Protein AF-A0A7S3K563-F1 (afdb_monomer_lite)

Radius of gyration: 22.26 Å; chains: 1; bounding box: 69×67×54 Å

Structure (mmCIF, N/CA/C/O backbone):
data_AF-A0A7S3K563-F1
#
_entry.id   AF-A0A7S3K563-F1
#
loop_
_atom_site.group_PDB
_atom_site.id
_atom_site.type_symbol
_atom_site.label_atom_id
_atom_site.label_alt_id
_atom_site.label_comp_id
_atom_site.label_asym_id
_atom_site.label_entity_id
_atom_site.label_seq_id
_atom_site.pdbx_PDB_ins_code
_atom_site.Cartn_x
_atom_site.Cartn_y
_atom_site.Cartn_z
_atom_site.occupancy
_atom_site.B_iso_or_equiv
_atom_site.auth_seq_id
_atom_site.auth_comp_id
_atom_site.auth_asym_id
_atom_site.auth_atom_id
_atom_site.pdbx_PDB_model_num
ATOM 1 N N . MET A 1 1 ? -1.915 13.097 19.029 1.00 35.97 1 MET A N 1
ATOM 2 C CA . MET A 1 1 ? -2.216 13.182 17.587 1.00 35.97 1 MET A CA 1
ATOM 3 C C . MET A 1 1 ? -1.363 14.299 17.031 1.00 35.97 1 MET A C 1
ATOM 5 O O . MET A 1 1 ? -1.604 15.445 17.374 1.00 35.97 1 MET A O 1
ATOM 9 N N . ALA A 1 2 ? -0.273 13.969 16.339 1.00 34.94 2 ALA A N 1
ATOM 10 C CA . ALA A 1 2 ? 0.575 14.999 15.756 1.00 34.94 2 ALA A CA 1
ATOM 11 C C . ALA A 1 2 ? -0.183 15.614 14.579 1.00 34.94 2 ALA A C 1
ATOM 13 O O . ALA A 1 2 ? -0.495 14.899 13.631 1.00 34.94 2 ALA A O 1
ATOM 14 N N . GLU A 1 3 ? -0.483 16.910 14.648 1.00 42.31 3 GLU A N 1
ATOM 15 C CA . GLU A 1 3 ? -0.912 17.676 13.482 1.00 42.31 3 GLU A CA 1
ATOM 16 C C . GLU A 1 3 ? 0.198 17.585 12.425 1.00 42.31 3 GLU A C 1
ATOM 18 O O . GLU A 1 3 ? 1.252 18.231 12.495 1.00 42.31 3 GLU A O 1
ATOM 23 N N . LEU A 1 4 ? -0.016 16.717 11.442 1.00 52.03 4 LEU A N 1
ATOM 24 C CA . LEU A 1 4 ? 0.644 16.794 10.152 1.00 52.03 4 LEU A CA 1
ATOM 25 C C . LEU A 1 4 ? 0.033 18.002 9.428 1.00 52.03 4 LEU A C 1
ATOM 27 O O . LEU A 1 4 ? -0.899 17.861 8.659 1.00 52.03 4 LEU A O 1
ATOM 31 N N . GLY A 1 5 ? 0.484 19.210 9.785 1.00 52.06 5 GLY A N 1
ATOM 32 C CA . GLY A 1 5 ? 0.003 20.476 9.212 1.00 52.06 5 GLY A CA 1
ATOM 33 C C . GLY A 1 5 ? 0.442 20.693 7.754 1.00 52.06 5 GLY A C 1
ATOM 34 O O . GLY A 1 5 ? 0.508 19.764 6.964 1.00 52.06 5 GLY A O 1
ATOM 35 N N . SER A 1 6 ? 0.842 21.916 7.386 1.00 43.22 6 SER A N 1
ATOM 36 C CA . SER A 1 6 ? 1.243 22.310 6.011 1.00 43.22 6 SER A CA 1
ATOM 37 C C . SER A 1 6 ? 2.347 21.469 5.337 1.00 43.22 6 SER A C 1
ATOM 39 O O . SER A 1 6 ? 2.542 21.574 4.127 1.00 43.22 6 SER A O 1
ATOM 41 N N . ALA A 1 7 ? 3.061 20.630 6.093 1.00 50.84 7 ALA A N 1
ATOM 42 C CA . ALA A 1 7 ? 4.000 19.635 5.572 1.00 50.84 7 ALA A CA 1
ATOM 43 C C . ALA A 1 7 ? 3.315 18.443 4.865 1.00 50.84 7 ALA A C 1
ATOM 45 O O . ALA A 1 7 ? 3.988 17.715 4.142 1.00 50.84 7 ALA A O 1
ATOM 46 N N . ASP A 1 8 ? 2.009 18.249 5.065 1.00 62.75 8 ASP A N 1
ATOM 47 C CA . ASP A 1 8 ? 1.212 17.177 4.459 1.00 62.75 8 ASP A CA 1
ATOM 48 C C . ASP A 1 8 ? 0.921 17.446 2.969 1.00 62.75 8 ASP A C 1
ATOM 50 O O . ASP A 1 8 ? 1.103 16.578 2.117 1.00 62.75 8 ASP A O 1
ATOM 54 N N . LEU A 1 9 ? 0.605 18.702 2.615 1.00 62.22 9 LEU A N 1
ATOM 55 C CA . LEU A 1 9 ? 0.329 19.104 1.226 1.00 62.22 9 LEU A CA 1
ATOM 56 C C . LEU A 1 9 ? 1.548 18.947 0.306 1.00 62.22 9 LEU A C 1
ATOM 58 O O . LEU A 1 9 ? 1.408 18.524 -0.841 1.00 62.22 9 LEU A O 1
ATOM 62 N N . SER A 1 10 ? 2.749 19.273 0.796 1.00 77.12 10 SER A N 1
ATOM 63 C CA . SER A 1 10 ? 3.974 19.121 0.004 1.00 77.12 10 SER A CA 1
ATOM 64 C C . SER A 1 10 ? 4.409 17.661 -0.118 1.00 77.12 10 SER A C 1
ATOM 66 O O . SER A 1 10 ? 4.868 17.260 -1.186 1.00 77.12 10 SER A O 1
ATOM 68 N N . LEU A 1 11 ? 4.229 16.859 0.938 1.00 87.56 11 LEU A N 1
ATOM 69 C CA . LEU A 1 11 ? 4.513 15.425 0.914 1.00 87.56 11 LEU A CA 1
ATOM 70 C C . LEU A 1 11 ? 3.626 14.709 -0.105 1.00 87.56 11 LEU A C 1
ATOM 72 O O . LEU A 1 11 ? 4.139 14.009 -0.975 1.00 87.56 11 LEU A O 1
ATOM 76 N N . LEU A 1 12 ? 2.311 14.917 -0.026 1.00 90.44 12 LEU A N 1
ATOM 77 C CA . LEU A 1 12 ? 1.368 14.247 -0.911 1.00 90.44 12 LEU A CA 1
ATOM 78 C C . LEU A 1 12 ? 1.563 14.651 -2.379 1.00 90.44 12 LEU A C 1
ATOM 80 O O . LEU A 1 12 ? 1.500 13.793 -3.254 1.00 90.44 12 LEU A O 1
ATOM 84 N N . SER A 1 13 ? 1.859 15.925 -2.665 1.00 91.56 13 SER A N 1
ATOM 85 C CA . SER A 1 13 ? 2.170 16.371 -4.034 1.00 91.56 13 SER A CA 1
ATOM 86 C C . SER A 1 13 ? 3.386 15.642 -4.608 1.00 91.56 13 SER A C 1
ATOM 88 O O . SER A 1 13 ? 3.312 15.096 -5.705 1.00 91.56 13 SER A O 1
ATOM 90 N N . LEU A 1 14 ? 4.488 15.571 -3.853 1.00 93.38 14 LEU A N 1
ATOM 91 C CA . LEU A 1 14 ? 5.709 14.887 -4.293 1.00 93.38 14 LEU A CA 1
ATOM 92 C C . LEU A 1 14 ? 5.488 13.386 -4.497 1.00 93.38 14 LEU A C 1
ATOM 94 O O . LEU A 1 14 ? 6.004 12.810 -5.452 1.00 93.38 14 LEU A O 1
ATOM 98 N N . LEU A 1 15 ? 4.723 12.751 -3.608 1.00 94.75 15 LEU A N 1
ATOM 99 C CA . LEU A 1 15 ? 4.387 11.334 -3.714 1.00 94.75 15 LEU A CA 1
ATOM 100 C C . LEU A 1 15 ? 3.488 11.045 -4.923 1.00 94.75 15 LEU A C 1
ATOM 102 O O . LEU A 1 15 ? 3.722 10.061 -5.621 1.00 94.75 15 LEU A O 1
ATOM 106 N N . ASN A 1 16 ? 2.529 11.924 -5.222 1.00 94.56 16 ASN A N 1
ATOM 107 C CA . ASN A 1 16 ? 1.707 11.834 -6.430 1.00 94.56 16 ASN A CA 1
ATOM 108 C C . ASN A 1 16 ? 2.539 11.989 -7.706 1.00 94.56 16 ASN A C 1
ATOM 110 O O . ASN A 1 16 ? 2.383 11.208 -8.644 1.00 94.56 16 ASN A O 1
ATOM 114 N N . GLU A 1 17 ? 3.461 12.954 -7.733 1.00 94.38 17 GLU A N 1
ATOM 115 C CA . GLU A 1 17 ? 4.388 13.120 -8.855 1.00 94.38 17 GLU A CA 1
ATOM 116 C C . GLU A 1 17 ? 5.298 11.904 -9.032 1.00 94.38 17 GLU A C 1
ATOM 118 O O . GLU A 1 17 ? 5.539 11.489 -10.164 1.00 94.38 17 GLU A O 1
ATOM 123 N N . ALA A 1 18 ? 5.776 11.311 -7.933 1.00 94.00 18 ALA A N 1
ATOM 124 C CA . ALA A 1 18 ? 6.581 10.097 -7.980 1.00 94.00 18 ALA A CA 1
ATOM 125 C C . ALA A 1 18 ? 5.761 8.922 -8.525 1.00 94.00 18 ALA A C 1
ATOM 127 O O . ALA A 1 18 ? 6.201 8.271 -9.468 1.00 94.00 18 ALA A O 1
ATOM 128 N N . ARG A 1 19 ? 4.546 8.696 -8.002 1.00 93.75 19 ARG A N 1
ATOM 129 C CA . ARG A 1 19 ? 3.640 7.615 -8.430 1.00 93.75 19 ARG A CA 1
ATOM 130 C C . ARG A 1 19 ? 3.266 7.691 -9.912 1.00 93.75 19 ARG A C 1
ATOM 132 O O . ARG A 1 19 ? 2.930 6.663 -10.480 1.00 93.75 19 ARG A O 1
ATOM 139 N N . ALA A 1 20 ? 3.339 8.865 -10.536 1.00 92.12 20 ALA A N 1
ATOM 140 C CA . ALA A 1 20 ? 3.076 9.037 -11.964 1.00 92.12 20 ALA A CA 1
ATOM 141 C C . ALA A 1 20 ? 4.253 8.634 -12.876 1.00 92.12 20 ALA A C 1
ATOM 143 O O . ALA A 1 20 ? 4.104 8.634 -14.096 1.00 92.12 20 ALA A O 1
ATOM 144 N N . LEU A 1 21 ? 5.436 8.337 -12.325 1.00 92.88 21 LEU A N 1
ATOM 145 C CA . LEU A 1 21 ? 6.601 7.946 -13.121 1.00 92.88 21 LEU A CA 1
ATOM 146 C C . LEU A 1 21 ? 6.696 6.423 -13.269 1.00 92.88 21 LEU A C 1
ATOM 148 O O . LEU A 1 21 ? 6.511 5.720 -12.273 1.00 92.88 21 LEU A O 1
ATOM 152 N N . PRO A 1 22 ? 7.145 5.904 -14.432 1.00 91.62 22 PRO A N 1
ATOM 153 C CA . PRO A 1 22 ? 7.234 4.461 -14.679 1.00 91.62 22 PRO A CA 1
ATOM 154 C C . PRO A 1 22 ? 8.071 3.685 -13.652 1.00 91.62 22 PRO A C 1
ATOM 156 O O . PRO A 1 22 ? 7.807 2.517 -13.375 1.00 91.62 22 PRO A O 1
ATOM 159 N N . PHE A 1 23 ? 9.068 4.335 -13.037 1.00 93.62 23 PHE A N 1
ATOM 160 C CA . PHE A 1 23 ? 9.870 3.727 -11.972 1.00 93.62 23 PHE A CA 1
ATOM 161 C C . PHE A 1 23 ? 9.029 3.336 -10.752 1.00 93.62 23 PHE A C 1
ATOM 163 O O . PHE A 1 23 ? 9.333 2.331 -10.111 1.00 93.62 23 PHE A O 1
ATOM 170 N N . PHE A 1 24 ? 7.993 4.112 -10.429 1.00 95.62 24 PHE A N 1
ATOM 171 C CA . PHE A 1 24 ? 7.133 3.894 -9.267 1.00 95.62 24 PHE A CA 1
ATOM 172 C C . PHE A 1 24 ? 5.750 3.345 -9.642 1.00 95.62 24 PHE A C 1
ATOM 174 O O . PHE A 1 24 ? 5.107 2.762 -8.776 1.00 95.62 24 PHE A O 1
ATOM 181 N N . SER A 1 25 ? 5.291 3.520 -10.887 1.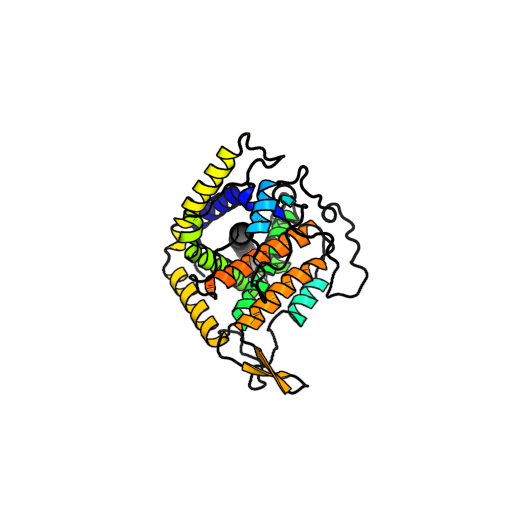00 94.69 25 SER A N 1
ATOM 182 C CA . SER A 1 25 ? 3.945 3.131 -11.328 1.00 94.69 25 SER A CA 1
ATOM 183 C C . SER A 1 25 ? 3.853 1.711 -11.887 1.00 94.69 25 SER A C 1
ATOM 185 O O . SER A 1 25 ? 2.794 1.099 -11.787 1.00 94.69 25 SER A O 1
ATOM 187 N N . LEU A 1 26 ? 4.940 1.176 -12.456 1.00 93.94 26 LEU A N 1
ATOM 188 C CA . LEU A 1 26 ? 4.927 -0.124 -13.127 1.00 93.94 26 LEU A CA 1
ATOM 189 C C . LEU A 1 26 ? 5.235 -1.267 -12.158 1.00 93.94 26 LEU A C 1
ATOM 191 O O . LEU A 1 26 ? 6.280 -1.265 -11.495 1.00 93.94 26 LEU A O 1
ATOM 195 N N . PHE A 1 27 ? 4.373 -2.284 -12.134 1.00 94.12 27 PHE A N 1
ATOM 196 C CA . PHE A 1 27 ? 4.551 -3.499 -11.335 1.00 94.12 27 PHE A CA 1
ATOM 197 C C . PHE A 1 27 ? 4.274 -4.757 -12.156 1.00 94.12 27 PHE A C 1
ATOM 199 O O . PHE A 1 27 ? 3.252 -4.850 -12.829 1.00 94.12 27 PHE A O 1
ATOM 206 N N . SER A 1 28 ? 5.165 -5.743 -12.047 1.00 92.31 28 SER A N 1
ATOM 207 C CA . SER A 1 28 ? 4.919 -7.103 -12.526 1.00 92.31 28 SER A CA 1
ATOM 208 C C . SER A 1 28 ? 4.154 -7.868 -11.449 1.00 92.31 28 SER A C 1
ATOM 210 O O . SER A 1 28 ? 4.719 -8.143 -10.389 1.00 92.31 28 SER A O 1
ATOM 212 N N . ILE A 1 29 ? 2.900 -8.230 -11.714 1.00 89.31 29 ILE A N 1
ATOM 213 C CA . ILE A 1 29 ? 2.062 -9.000 -10.787 1.00 89.31 29 ILE A CA 1
ATOM 214 C C . ILE A 1 29 ? 1.386 -10.138 -11.543 1.00 89.31 29 ILE A C 1
ATOM 216 O O . ILE A 1 29 ? 0.738 -9.923 -12.561 1.00 89.31 29 ILE A O 1
ATOM 220 N N . ASP A 1 30 ? 1.478 -11.355 -11.007 1.00 88.38 30 ASP A N 1
ATOM 221 C CA . ASP A 1 30 ? 0.710 -12.480 -11.536 1.00 88.38 30 ASP A CA 1
ATOM 222 C C . ASP A 1 30 ? -0.781 -12.308 -11.190 1.00 88.38 30 ASP A C 1
ATOM 224 O O . ASP A 1 30 ? -1.205 -12.507 -10.042 1.00 88.38 30 ASP A O 1
ATOM 228 N N . MET A 1 31 ? -1.557 -11.889 -12.191 1.00 87.19 31 MET A N 1
ATOM 229 C CA . MET A 1 31 ? -3.016 -11.759 -12.133 1.00 87.19 31 MET A CA 1
ATOM 230 C C . MET A 1 31 ? -3.735 -13.062 -12.514 1.00 87.19 31 MET A C 1
ATOM 232 O O . MET A 1 31 ? -4.939 -13.182 -12.298 1.00 87.19 31 MET A O 1
ATOM 236 N N . LEU A 1 32 ? -3.014 -14.066 -13.019 1.00 85.06 32 LEU A N 1
ATOM 237 C CA . LEU A 1 32 ? -3.552 -15.384 -13.370 1.00 85.06 32 LEU A CA 1
ATOM 238 C C . LEU A 1 32 ? -3.354 -16.414 -12.248 1.00 85.06 32 LEU A C 1
ATOM 240 O O . LEU A 1 32 ? -3.860 -17.534 -12.342 1.00 85.06 32 LEU A O 1
ATOM 244 N N . ALA A 1 33 ? -2.644 -16.051 -11.174 1.00 85.12 33 ALA A N 1
ATOM 245 C CA . ALA A 1 33 ? -2.475 -16.916 -10.016 1.00 85.12 33 ALA A CA 1
ATOM 246 C C . ALA A 1 33 ? -3.834 -17.308 -9.415 1.00 85.12 33 ALA A C 1
ATOM 248 O O . ALA A 1 33 ? -4.697 -16.459 -9.180 1.00 85.12 33 ALA A O 1
ATOM 249 N N . ASN A 1 34 ? -3.990 -18.606 -9.149 1.00 85.62 34 ASN A N 1
ATOM 250 C CA . ASN A 1 34 ? -5.188 -19.172 -8.539 1.00 85.62 34 ASN A CA 1
ATOM 251 C C . ASN A 1 34 ? -5.231 -18.885 -7.034 1.00 85.62 34 ASN A C 1
ATOM 253 O O . ASN A 1 34 ? -4.206 -18.933 -6.350 1.00 85.62 34 ASN A O 1
ATOM 257 N N . CYS A 1 35 ? -6.438 -18.701 -6.501 1.00 88.88 35 CYS A N 1
ATOM 258 C CA . CYS A 1 35 ? -6.659 -18.626 -5.063 1.00 88.88 35 CYS A CA 1
ATOM 259 C C . CYS A 1 35 ? -6.220 -19.924 -4.364 1.00 88.88 35 CYS A C 1
ATOM 261 O O . CYS A 1 35 ? -6.728 -21.004 -4.658 1.00 88.88 35 CYS A O 1
ATOM 263 N N . ALA A 1 36 ? -5.288 -19.815 -3.413 1.00 86.69 36 ALA A N 1
ATOM 264 C CA . ALA A 1 36 ? -4.749 -20.961 -2.673 1.00 86.69 36 ALA A CA 1
ATOM 265 C C . ALA A 1 36 ? -5.414 -21.202 -1.303 1.00 86.69 36 ALA A C 1
ATOM 267 O O . ALA A 1 36 ? -5.090 -22.187 -0.640 1.00 86.69 36 ALA A O 1
ATOM 268 N N . TYR A 1 37 ? -6.276 -20.290 -0.840 1.00 87.25 37 TYR A N 1
ATOM 269 C CA . TYR A 1 37 ? -6.773 -20.280 0.545 1.00 87.25 37 TYR A CA 1
ATOM 270 C C . TYR A 1 37 ? -8.277 -20.468 0.698 1.00 87.25 37 TYR A C 1
ATOM 272 O O . TYR A 1 37 ? -8.717 -20.990 1.722 1.00 87.25 37 TYR A O 1
ATOM 280 N N . LEU A 1 38 ? -9.060 -19.985 -0.262 1.00 84.50 38 LEU A N 1
ATOM 281 C CA . LEU A 1 38 ? -10.512 -19.982 -0.189 1.00 84.50 38 LEU A CA 1
ATOM 282 C C . LEU A 1 38 ? -11.056 -20.945 -1.238 1.00 84.50 38 LEU A C 1
ATOM 284 O O . LEU A 1 38 ? -10.876 -20.740 -2.435 1.00 84.50 38 LEU A O 1
ATOM 288 N N . ASP A 1 39 ? -11.717 -21.996 -0.760 1.00 67.94 39 ASP A N 1
ATOM 289 C CA . ASP A 1 39 ? -12.467 -22.924 -1.598 1.00 67.94 39 ASP A CA 1
ATOM 290 C C . ASP A 1 39 ? -13.828 -22.301 -1.940 1.00 67.94 39 ASP A C 1
ATOM 292 O O . ASP A 1 39 ? -14.620 -21.988 -1.048 1.00 67.94 39 ASP A O 1
ATOM 296 N N . GLY A 1 40 ? -14.123 -22.134 -3.228 1.00 59.62 40 GLY A N 1
ATOM 297 C CA . GLY A 1 40 ? -15.419 -21.637 -3.690 1.00 59.62 40 GLY A CA 1
ATOM 298 C C . GLY A 1 40 ? -15.354 -21.056 -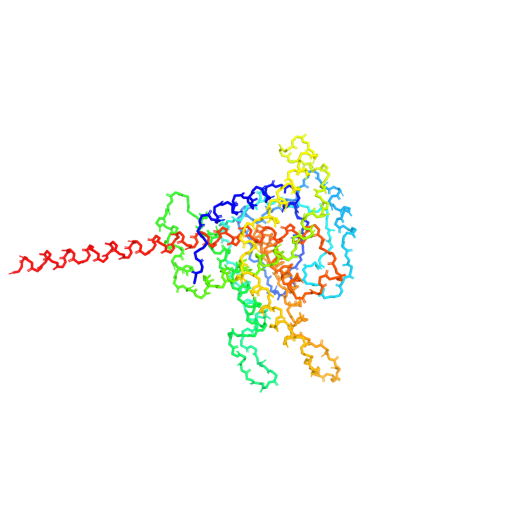5.096 1.00 59.62 40 GLY A C 1
ATOM 299 O O . GLY A 1 40 ? -14.279 -20.713 -5.582 1.00 59.62 40 GLY A O 1
ATOM 300 N N . ALA A 1 41 ? -16.510 -20.950 -5.758 1.00 52.81 41 ALA A N 1
ATOM 301 C CA . ALA A 1 41 ? -16.616 -20.098 -6.935 1.00 52.81 41 ALA A CA 1
ATOM 302 C C . ALA A 1 41 ? -16.264 -18.676 -6.485 1.00 52.81 41 ALA A C 1
ATOM 304 O O . ALA A 1 41 ? -16.938 -18.130 -5.610 1.00 52.81 41 ALA A O 1
ATOM 305 N N . ILE A 1 42 ? -15.172 -18.133 -7.024 1.00 60.28 42 ILE A N 1
ATOM 306 C CA . ILE A 1 42 ? -14.830 -16.718 -6.889 1.00 60.28 42 ILE A CA 1
ATOM 307 C C . ILE A 1 42 ? -16.097 -15.958 -7.293 1.00 60.28 42 ILE A C 1
ATOM 309 O O . ILE A 1 42 ? -16.637 -16.255 -8.359 1.00 60.28 42 ILE A O 1
ATOM 313 N N . GLU A 1 43 ? -16.615 -15.075 -6.428 1.00 61.81 43 GLU A N 1
ATOM 314 C CA . GLU A 1 43 ? -17.730 -14.196 -6.803 1.00 61.81 43 GLU A CA 1
ATOM 315 C C . GLU A 1 43 ? -17.386 -13.591 -8.163 1.00 61.81 43 GLU A C 1
ATOM 317 O O . GLU A 1 43 ? -16.353 -12.927 -8.291 1.00 61.81 43 GLU A O 1
ATOM 322 N N . GLU A 1 44 ? -18.191 -13.902 -9.184 1.00 61.81 44 GLU A N 1
ATOM 323 C CA . GLU A 1 44 ? -17.965 -13.356 -10.514 1.00 61.81 44 GLU A CA 1
ATOM 324 C C . GLU A 1 44 ? -18.002 -11.841 -10.377 1.00 61.81 44 GLU A C 1
ATOM 326 O O . GLU A 1 44 ? -18.935 -11.246 -9.837 1.00 61.81 44 GLU A O 1
ATOM 331 N N . CYS A 1 45 ? -16.901 -11.224 -10.769 1.00 67.19 45 CYS A N 1
ATOM 332 C CA . CYS A 1 45 ? -16.753 -9.797 -10.680 1.00 67.19 45 CYS A CA 1
ATOM 333 C C . CYS A 1 45 ? -17.502 -9.218 -11.891 1.00 67.19 45 CYS A C 1
ATOM 335 O O . CYS A 1 45 ? -17.037 -9.317 -13.021 1.00 67.19 45 CYS A O 1
ATOM 337 N N . GLU A 1 46 ? -18.710 -8.699 -11.658 1.00 61.69 46 GLU A N 1
ATOM 338 C CA . GLU A 1 46 ? -19.667 -8.296 -12.707 1.00 61.69 46 GLU A CA 1
ATOM 339 C C . GLU A 1 46 ? -19.381 -6.911 -13.339 1.00 61.69 46 GLU A C 1
ATOM 341 O O . GLU A 1 46 ? -20.241 -6.361 -14.026 1.00 61.69 46 GLU A O 1
ATOM 346 N N . PHE A 1 47 ? -18.206 -6.311 -13.111 1.00 63.22 47 PHE A N 1
ATOM 347 C CA . PHE A 1 47 ? -17.917 -4.909 -13.455 1.00 63.22 47 PHE A CA 1
ATOM 348 C C . PHE A 1 47 ? -16.664 -4.729 -14.328 1.00 63.22 47 PHE A C 1
ATOM 350 O O . PHE A 1 47 ? -15.762 -5.558 -14.342 1.00 63.22 47 PHE A O 1
ATOM 357 N N . ASP A 1 48 ? -16.544 -3.575 -14.990 1.00 63.25 48 ASP A N 1
ATOM 358 C CA . ASP A 1 48 ? -15.362 -3.232 -15.802 1.00 63.25 48 ASP A CA 1
ATOM 359 C C . ASP A 1 48 ? -14.056 -3.180 -14.974 1.00 63.25 48 ASP A C 1
ATOM 361 O O . ASP A 1 48 ? -12.967 -3.348 -15.509 1.00 63.25 48 ASP A O 1
ATOM 365 N N . ALA A 1 49 ? -14.141 -3.015 -13.646 1.00 63.34 49 ALA A N 1
ATOM 366 C CA . ALA A 1 49 ? -12.987 -3.016 -12.731 1.00 63.34 49 ALA A CA 1
ATOM 367 C C . ALA A 1 49 ? -12.347 -4.407 -12.509 1.00 63.34 49 ALA A C 1
ATOM 369 O O . ALA A 1 49 ? -11.378 -4.553 -11.753 1.00 63.34 49 ALA A O 1
ATOM 370 N N . CYS A 1 50 ? -12.923 -5.442 -13.115 1.00 69.75 50 CYS A N 1
ATOM 371 C CA . CYS A 1 50 ? -12.509 -6.829 -12.962 1.00 69.75 50 CYS A CA 1
ATOM 372 C C . CYS A 1 50 ? -11.450 -7.229 -13.995 1.00 69.75 50 CYS A C 1
ATOM 374 O O . CYS A 1 50 ? -10.560 -8.017 -13.674 1.00 69.75 50 CYS A O 1
ATOM 376 N N . GLU A 1 51 ? -11.499 -6.640 -15.192 1.00 79.19 51 GLU A N 1
ATOM 377 C CA . GLU A 1 51 ? -10.537 -6.885 -16.264 1.00 79.19 51 GLU A CA 1
ATOM 378 C C . GLU A 1 51 ? -9.470 -5.788 -16.266 1.00 79.19 51 GLU A C 1
ATOM 380 O O . GLU A 1 51 ? -9.717 -4.653 -16.663 1.00 79.19 51 GLU A O 1
ATOM 385 N N . ILE A 1 52 ? -8.263 -6.135 -15.818 1.00 89.38 52 ILE A N 1
ATOM 386 C CA . ILE A 1 52 ? -7.078 -5.303 -16.030 1.00 89.38 52 ILE A CA 1
ATOM 387 C C . ILE A 1 52 ? -6.175 -5.984 -17.052 1.00 89.38 52 ILE A C 1
ATOM 389 O O . ILE A 1 52 ? -5.963 -7.197 -17.002 1.00 89.38 52 ILE A O 1
ATOM 393 N N . LEU A 1 53 ? -5.656 -5.199 -17.985 1.00 90.81 53 LEU A N 1
ATOM 394 C CA . LEU A 1 53 ? -4.779 -5.661 -19.051 1.00 90.81 53 LEU A CA 1
ATOM 395 C C . LEU A 1 53 ? -3.334 -5.237 -18.775 1.00 90.81 53 LEU A C 1
ATOM 397 O O . LEU A 1 53 ? -3.116 -4.120 -18.291 1.00 90.81 53 LEU A O 1
ATOM 401 N N . PRO A 1 54 ? -2.355 -6.106 -19.080 1.00 92.12 54 PRO A N 1
ATOM 402 C CA . PRO A 1 54 ? -0.954 -5.739 -19.000 1.00 92.12 54 PRO A CA 1
ATOM 403 C C . PRO A 1 54 ? -0.587 -4.712 -20.079 1.00 92.12 54 PRO A C 1
ATOM 405 O O . PRO A 1 54 ? -1.225 -4.611 -21.127 1.00 92.12 54 PRO A O 1
ATOM 408 N N . LEU A 1 55 ? 0.478 -3.963 -19.815 1.00 90.00 55 LEU A N 1
ATOM 409 C CA . LEU A 1 55 ? 1.073 -2.991 -20.716 1.00 90.00 55 LEU A CA 1
ATOM 410 C C . LEU A 1 55 ? 1.666 -3.687 -21.947 1.00 90.00 55 LEU A C 1
ATOM 412 O O . LEU A 1 55 ? 2.467 -4.617 -21.825 1.00 90.00 55 LEU A O 1
ATOM 416 N N . GLU A 1 56 ? 1.348 -3.164 -23.129 1.00 86.19 56 GLU A N 1
ATOM 417 C CA . GLU A 1 56 ? 1.939 -3.586 -24.397 1.00 86.19 56 GLU A CA 1
ATOM 418 C C . GLU A 1 56 ? 2.631 -2.396 -25.096 1.00 86.19 56 GLU A C 1
ATOM 420 O O . GLU A 1 56 ? 1.979 -1.381 -25.354 1.00 86.19 56 GLU A O 1
ATOM 425 N N . PRO A 1 57 ? 3.927 -2.496 -25.468 1.00 85.00 57 PRO A N 1
ATOM 426 C CA . PRO A 1 57 ? 4.828 -3.639 -25.292 1.00 85.00 57 PRO A CA 1
ATOM 427 C C . PRO A 1 57 ? 5.382 -3.773 -23.861 1.00 85.00 57 PRO A C 1
ATOM 429 O O . PRO A 1 57 ? 5.551 -2.782 -23.151 1.00 85.00 57 PRO A O 1
ATOM 432 N N . THR A 1 58 ? 5.762 -4.997 -23.477 1.00 84.69 58 THR A N 1
ATOM 433 C CA . THR A 1 58 ? 6.431 -5.280 -22.199 1.00 84.69 58 THR A CA 1
ATOM 434 C C . THR A 1 58 ? 7.713 -4.446 -22.035 1.00 84.69 58 THR A C 1
ATOM 436 O O . THR A 1 58 ? 8.542 -4.395 -22.950 1.00 84.69 58 THR A O 1
ATOM 439 N N . PRO A 1 59 ? 7.947 -3.830 -20.862 1.00 88.06 59 PRO A N 1
ATOM 440 C CA . PRO A 1 59 ? 9.181 -3.106 -20.582 1.00 88.06 59 PRO A CA 1
ATOM 441 C C . PRO A 1 59 ? 10.342 -4.079 -20.299 1.00 88.06 59 PRO A C 1
ATOM 443 O O . PRO A 1 59 ? 10.654 -4.397 -19.150 1.00 88.06 59 PRO A O 1
ATOM 446 N N . ASP A 1 60 ? 11.020 -4.538 -21.354 1.00 84.88 60 ASP A N 1
ATOM 447 C CA . ASP A 1 60 ? 12.084 -5.557 -21.283 1.00 84.88 60 ASP A CA 1
ATOM 448 C C . ASP A 1 60 ? 13.222 -5.216 -20.309 1.00 84.88 60 ASP A C 1
ATOM 450 O O . ASP A 1 60 ? 13.760 -6.097 -19.636 1.00 84.88 60 ASP A O 1
ATOM 454 N N . ILE A 1 61 ? 13.602 -3.938 -20.219 1.00 86.38 61 ILE A N 1
ATOM 455 C CA . ILE A 1 61 ? 14.674 -3.480 -19.322 1.00 86.38 61 ILE A CA 1
ATOM 456 C C . ILE A 1 61 ? 14.257 -3.661 -17.858 1.00 86.38 61 ILE A C 1
ATOM 458 O O . ILE A 1 61 ? 15.047 -4.169 -17.059 1.00 86.38 61 ILE A O 1
ATOM 462 N N . LEU A 1 62 ? 13.009 -3.324 -17.517 1.00 88.44 62 LEU A N 1
ATOM 463 C CA . LEU A 1 62 ? 12.464 -3.552 -16.178 1.00 88.44 62 LEU A CA 1
ATOM 464 C C . LEU A 1 62 ? 12.376 -5.043 -15.863 1.00 88.44 62 LEU A C 1
ATOM 466 O O . LEU A 1 62 ? 12.814 -5.452 -14.788 1.00 88.44 62 LEU A O 1
ATOM 470 N N . PHE A 1 63 ? 11.909 -5.858 -16.811 1.00 89.81 63 PHE A N 1
ATOM 471 C CA . PHE A 1 63 ? 11.841 -7.307 -16.638 1.00 89.81 63 PHE A CA 1
ATOM 472 C C . PHE A 1 63 ? 13.223 -7.920 -16.360 1.00 89.81 63 PHE A C 1
ATOM 474 O O . PHE A 1 63 ? 13.403 -8.668 -15.396 1.00 89.81 63 PHE A O 1
ATOM 481 N N . GLN A 1 64 ? 14.233 -7.569 -17.164 1.00 89.38 64 GLN A N 1
ATOM 482 C CA . GLN A 1 64 ? 15.605 -8.059 -16.990 1.00 89.38 64 GLN A CA 1
ATOM 483 C C . GLN A 1 64 ? 16.209 -7.602 -15.662 1.00 89.38 64 GLN A C 1
ATOM 485 O O . GLN A 1 64 ? 16.831 -8.400 -14.956 1.00 89.38 64 GLN A O 1
ATOM 490 N N . ARG A 1 65 ? 16.007 -6.332 -15.309 1.00 89.38 65 ARG A N 1
ATOM 491 C CA . ARG A 1 65 ? 16.447 -5.763 -14.038 1.00 89.38 65 ARG A CA 1
ATOM 492 C C . ARG A 1 65 ? 15.821 -6.501 -12.862 1.00 89.38 65 ARG A C 1
ATOM 494 O O . ARG A 1 65 ? 16.528 -6.949 -11.964 1.00 89.38 65 ARG A O 1
ATOM 501 N N . GLU A 1 66 ? 14.508 -6.682 -12.873 1.00 89.88 66 GLU A N 1
ATOM 502 C CA . GLU A 1 66 ? 13.806 -7.365 -11.794 1.00 89.88 66 GLU A CA 1
ATOM 503 C C . GLU A 1 66 ? 14.210 -8.831 -11.675 1.00 89.88 66 GLU A C 1
ATOM 505 O O . GLU A 1 66 ? 14.360 -9.314 -10.551 1.00 89.88 66 GLU A O 1
ATOM 510 N N . ALA A 1 67 ? 14.442 -9.523 -12.792 1.00 88.25 67 ALA A N 1
ATOM 511 C CA . ALA A 1 67 ? 14.960 -10.885 -12.790 1.00 88.25 67 ALA A CA 1
ATOM 512 C C . ALA A 1 67 ? 16.358 -10.982 -12.146 1.00 88.25 67 ALA A C 1
ATOM 514 O O . ALA A 1 67 ? 16.639 -11.967 -11.467 1.00 88.25 67 ALA A O 1
ATOM 515 N N . GLN A 1 68 ? 17.210 -9.962 -12.310 1.00 88.31 68 GLN A N 1
ATOM 516 C CA . GLN A 1 68 ? 18.542 -9.887 -11.689 1.00 88.31 68 GLN A CA 1
ATOM 517 C C . GLN A 1 68 ? 18.493 -9.488 -10.210 1.00 88.31 68 GLN A C 1
ATOM 519 O O . GLN A 1 68 ? 19.207 -10.054 -9.383 1.00 88.31 68 GLN A O 1
ATOM 524 N N . GLU A 1 69 ? 17.654 -8.513 -9.861 1.00 87.12 69 GLU A N 1
ATOM 525 C CA . GLU A 1 69 ? 17.458 -8.079 -8.476 1.00 87.12 69 GLU A CA 1
ATOM 526 C C . GLU A 1 69 ? 16.777 -9.165 -7.633 1.00 87.12 69 GLU A C 1
ATOM 528 O O . GLU A 1 69 ? 16.849 -9.140 -6.401 1.00 87.12 69 GLU A O 1
ATOM 533 N N . ARG A 1 70 ? 16.079 -10.112 -8.275 1.00 81.88 70 ARG A N 1
ATOM 534 C CA . ARG A 1 70 ? 15.411 -11.212 -7.585 1.00 81.88 70 ARG A CA 1
ATOM 535 C C . ARG A 1 70 ? 16.446 -12.153 -6.995 1.00 81.88 70 ARG A C 1
ATOM 537 O O . ARG A 1 70 ? 17.187 -12.833 -7.698 1.00 81.88 70 ARG A O 1
ATOM 544 N N . ARG A 1 71 ? 16.418 -12.264 -5.673 1.00 72.19 71 ARG A N 1
ATOM 545 C CA . ARG A 1 71 ? 17.184 -13.254 -4.923 1.00 72.19 71 ARG A CA 1
ATOM 546 C C . 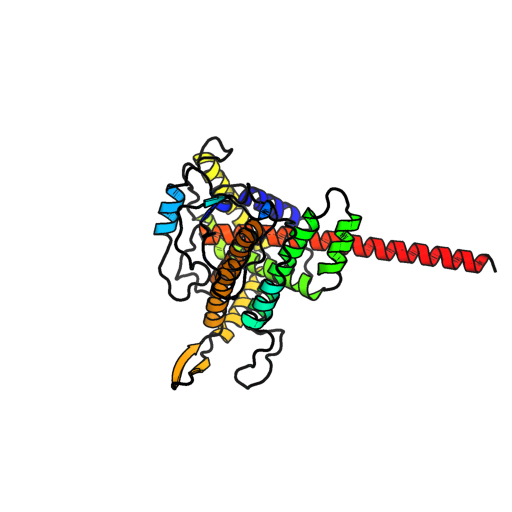ARG A 1 71 ? 16.223 -14.319 -4.427 1.00 72.19 71 ARG A C 1
ATOM 548 O O . ARG A 1 71 ? 15.132 -14.001 -3.960 1.00 72.19 71 ARG A O 1
ATOM 555 N N . PHE A 1 72 ? 16.608 -15.584 -4.564 1.00 68.44 72 PHE A N 1
ATOM 556 C CA . PHE A 1 72 ? 15.893 -16.651 -3.879 1.00 68.44 72 PHE A CA 1
ATOM 557 C C . PHE A 1 72 ? 16.237 -16.553 -2.395 1.00 68.44 72 PHE A C 1
ATOM 559 O O . PHE A 1 72 ? 17.338 -16.910 -1.983 1.00 68.44 72 PHE A O 1
ATOM 566 N N . GLU A 1 73 ? 15.301 -16.028 -1.617 1.00 70.06 73 GLU A N 1
ATOM 567 C CA . GLU A 1 73 ? 15.414 -15.913 -0.172 1.00 70.06 73 GLU A CA 1
ATOM 568 C C . GLU A 1 73 ? 14.267 -16.706 0.458 1.00 70.06 73 GLU A C 1
ATOM 570 O O . GLU A 1 73 ? 13.079 -16.470 0.195 1.00 70.06 73 GLU A O 1
ATOM 575 N N . LEU A 1 74 ? 14.641 -17.708 1.254 1.00 65.19 74 LEU A N 1
ATOM 576 C CA . LEU A 1 74 ? 13.684 -18.450 2.057 1.00 65.19 74 LEU A CA 1
ATOM 577 C C . LEU A 1 74 ? 13.110 -17.477 3.091 1.00 65.19 74 LEU A C 1
ATOM 579 O O . LEU A 1 74 ? 13.862 -16.812 3.793 1.00 65.19 74 LEU A O 1
ATOM 583 N N . ASP A 1 75 ? 11.784 -17.380 3.153 1.00 68.88 75 ASP A N 1
ATOM 584 C CA . ASP A 1 75 ? 11.076 -16.526 4.113 1.00 68.88 75 ASP A CA 1
ATOM 585 C C . ASP A 1 75 ? 11.302 -15.013 3.953 1.00 68.88 75 ASP A C 1
ATOM 587 O O . ASP A 1 75 ? 11.171 -14.260 4.915 1.00 68.88 75 ASP A O 1
ATOM 591 N N . ALA A 1 76 ? 11.550 -14.556 2.720 1.00 76.25 76 ALA A N 1
ATOM 592 C CA . ALA A 1 76 ? 11.602 -13.132 2.386 1.00 76.25 76 ALA A CA 1
ATOM 593 C C . ALA A 1 76 ? 10.368 -12.365 2.897 1.00 76.25 76 ALA A C 1
ATOM 595 O O . ALA A 1 76 ? 9.238 -12.848 2.786 1.00 76.25 76 ALA A O 1
ATOM 596 N N . TRP A 1 77 ? 10.579 -11.141 3.384 1.00 77.50 77 TRP A N 1
ATOM 597 C CA . TRP A 1 77 ? 9.512 -10.271 3.894 1.00 77.50 77 TRP A CA 1
ATOM 598 C C . TRP A 1 77 ? 8.429 -9.947 2.867 1.00 77.50 77 TRP A C 1
ATOM 600 O O . TRP A 1 77 ? 7.248 -9.899 3.203 1.00 77.50 77 TRP A O 1
ATOM 610 N N . ALA A 1 78 ? 8.858 -9.649 1.644 1.00 67.44 78 ALA A N 1
ATOM 611 C CA . ALA A 1 78 ? 8.091 -8.803 0.742 1.00 67.44 78 ALA A CA 1
ATOM 612 C C . ALA A 1 78 ? 8.052 -9.384 -0.686 1.00 67.44 78 ALA A C 1
ATOM 614 O O . ALA A 1 78 ? 6.997 -9.423 -1.311 1.00 67.44 78 ALA A O 1
ATOM 615 N N . ARG A 1 79 ? 9.171 -9.930 -1.184 1.00 69.25 79 ARG A N 1
ATOM 616 C CA . ARG A 1 79 ? 9.272 -10.480 -2.544 1.00 69.25 79 ARG A CA 1
ATOM 617 C C . ARG A 1 79 ? 9.102 -12.002 -2.547 1.00 69.25 79 ARG A C 1
ATOM 619 O O . ARG A 1 79 ? 9.996 -12.720 -2.104 1.00 69.25 79 ARG A O 1
ATOM 626 N N . PHE A 1 80 ? 7.968 -12.500 -3.041 1.00 64.81 80 PHE A N 1
ATOM 627 C CA . PHE A 1 80 ? 7.659 -13.942 -3.063 1.00 64.81 80 PHE A CA 1
ATOM 628 C C . PHE A 1 80 ? 7.453 -14.508 -4.475 1.00 64.81 80 PHE A C 1
ATOM 630 O O . PHE A 1 80 ? 7.660 -15.707 -4.682 1.00 64.81 80 PHE A O 1
ATOM 637 N N . ASP A 1 81 ? 7.073 -13.673 -5.437 1.00 71.94 81 ASP A N 1
ATOM 638 C CA . ASP A 1 81 ? 6.751 -14.046 -6.807 1.00 71.94 81 ASP A CA 1
ATOM 639 C C . ASP A 1 81 ? 7.947 -13.912 -7.766 1.00 71.94 81 ASP A C 1
ATOM 641 O O . ASP A 1 81 ? 8.994 -13.315 -7.486 1.00 71.94 81 ASP A O 1
ATOM 645 N N . VAL A 1 82 ? 7.831 -14.616 -8.890 1.00 81.50 82 VAL A N 1
ATOM 646 C CA . VAL A 1 82 ? 8.743 -14.504 -10.031 1.00 81.50 82 VAL A CA 1
ATOM 647 C C . VAL A 1 82 ? 8.219 -13.339 -10.873 1.00 81.50 82 VAL A C 1
ATOM 649 O O . VAL A 1 82 ? 7.023 -13.354 -11.153 1.00 81.50 82 VAL A O 1
ATOM 652 N N . PRO A 1 83 ? 9.052 -12.370 -11.303 1.00 84.56 83 PRO A N 1
ATOM 653 C CA . PRO A 1 83 ? 8.583 -11.363 -12.243 1.00 84.56 83 PRO A CA 1
ATOM 654 C C . PRO A 1 83 ? 8.099 -12.049 -13.526 1.00 84.56 83 PRO A C 1
ATOM 656 O O . PRO A 1 83 ? 8.772 -12.944 -14.049 1.00 84.56 83 PRO A O 1
ATOM 659 N N . THR A 1 84 ? 6.926 -11.651 -13.998 1.00 86.44 84 THR A N 1
ATOM 660 C CA . THR A 1 84 ? 6.327 -12.082 -15.261 1.00 86.44 84 THR A CA 1
ATOM 661 C C . THR A 1 84 ? 6.576 -11.012 -16.329 1.00 86.44 84 THR A C 1
ATOM 663 O O . THR A 1 84 ? 7.179 -9.972 -16.064 1.00 86.44 84 THR A O 1
ATOM 666 N N . GLN A 1 85 ? 6.158 -11.275 -17.567 1.00 86.94 85 GLN A N 1
ATOM 667 C CA . GLN A 1 85 ? 6.184 -10.268 -18.638 1.00 86.94 85 GLN A CA 1
ATOM 668 C C . GLN A 1 85 ? 4.956 -9.339 -18.599 1.00 86.94 85 GLN A C 1
ATOM 670 O O . GLN A 1 85 ? 4.867 -8.408 -19.399 1.00 86.94 85 GLN A O 1
ATOM 675 N N . ASP A 1 86 ? 4.053 -9.560 -17.641 1.00 91.75 86 ASP A N 1
ATOM 676 C CA . ASP A 1 86 ? 2.803 -8.826 -17.483 1.00 91.75 86 ASP A CA 1
ATOM 677 C C . ASP A 1 86 ? 3.015 -7.680 -16.493 1.00 91.75 86 ASP A C 1
ATOM 679 O O . ASP A 1 86 ? 2.991 -7.867 -15.273 1.00 91.75 86 ASP A O 1
ATOM 683 N N . TYR A 1 87 ? 3.258 -6.487 -17.031 1.00 93.19 87 TYR A N 1
ATOM 684 C CA . TYR A 1 87 ? 3.394 -5.261 -16.250 1.00 93.19 87 TYR A CA 1
ATOM 685 C C . TYR A 1 87 ? 2.089 -4.482 -16.246 1.00 93.19 87 TYR A C 1
ATOM 687 O O . TYR A 1 87 ? 1.465 -4.334 -17.286 1.00 93.19 87 TYR A O 1
ATOM 695 N N . TYR A 1 88 ? 1.713 -3.930 -15.100 1.00 94.06 88 TYR A N 1
ATOM 696 C CA . TYR A 1 88 ? 0.527 -3.092 -14.951 1.00 94.06 88 TYR A CA 1
ATOM 697 C C . TYR A 1 88 ? 0.954 -1.699 -14.509 1.00 94.06 88 TYR A C 1
ATOM 699 O O . TYR A 1 88 ? 1.793 -1.569 -13.610 1.00 94.06 88 TYR A O 1
ATOM 707 N N . ASP A 1 89 ? 0.382 -0.673 -15.138 1.00 93.62 89 ASP A N 1
ATOM 708 C CA . ASP A 1 89 ? 0.596 0.719 -14.759 1.00 93.62 89 ASP A CA 1
ATOM 709 C C . ASP A 1 89 ? -0.507 1.183 -13.800 1.00 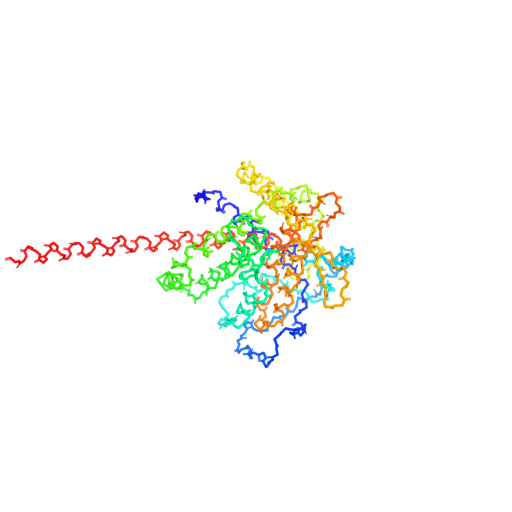93.62 89 ASP A C 1
ATOM 711 O O . ASP A 1 89 ? -1.698 1.142 -14.107 1.00 93.62 89 ASP A O 1
ATOM 715 N N . LEU A 1 90 ? -0.105 1.642 -12.615 1.00 94.44 90 LEU A N 1
ATOM 716 C CA . LEU A 1 90 ? -1.023 2.204 -11.622 1.00 94.44 90 LEU A CA 1
ATOM 717 C C . LEU A 1 90 ? -1.702 3.509 -12.062 1.00 94.44 90 LEU A C 1
ATOM 719 O O . LEU A 1 90 ? -2.613 3.979 -11.376 1.00 94.44 90 LEU A O 1
ATOM 723 N N . THR A 1 91 ? -1.224 4.146 -13.130 1.00 92.50 91 THR A N 1
ATOM 724 C CA . THR A 1 91 ? -1.852 5.344 -13.697 1.00 92.50 91 THR A CA 1
ATOM 725 C C . THR A 1 91 ? -3.066 5.006 -14.561 1.00 92.50 91 THR A C 1
ATOM 727 O O . THR A 1 91 ? -4.028 5.772 -14.547 1.00 92.50 91 THR A O 1
ATOM 730 N N . ASP A 1 92 ? -3.066 3.840 -15.212 1.00 92.12 92 ASP A N 1
ATOM 731 C CA . ASP A 1 92 ? -4.200 3.337 -15.999 1.00 92.12 92 ASP A CA 1
ATOM 732 C C . ASP A 1 92 ? -5.308 2.769 -15.101 1.00 92.12 92 ASP A C 1
ATOM 734 O O . ASP A 1 92 ? -6.495 2.886 -15.406 1.00 92.12 92 ASP A O 1
ATOM 738 N N . TYR A 1 93 ? -4.919 2.193 -13.961 1.00 93.00 93 TYR A N 1
ATOM 739 C CA . TYR A 1 93 ? -5.824 1.577 -12.992 1.00 93.00 93 TYR A CA 1
ATOM 740 C C . TYR A 1 93 ? -5.673 2.241 -11.616 1.00 93.00 93 TYR A C 1
ATOM 742 O O . TYR A 1 93 ? -4.970 1.697 -10.765 1.00 93.00 93 TYR A O 1
ATOM 750 N N . PRO A 1 94 ? -6.274 3.423 -11.378 1.00 92.94 94 PRO A N 1
ATOM 751 C CA . PRO A 1 94 ? -6.230 4.084 -10.076 1.00 92.94 94 PRO A CA 1
ATOM 752 C C . PRO A 1 94 ? -7.100 3.366 -9.029 1.00 92.94 94 PRO A C 1
ATOM 754 O O . PRO A 1 94 ? -8.096 2.718 -9.353 1.00 92.94 94 PRO A O 1
ATOM 757 N N . GLU A 1 95 ? -6.755 3.524 -7.746 1.00 92.81 95 GLU A N 1
ATOM 758 C CA . GLU A 1 95 ? -7.542 2.948 -6.652 1.00 92.81 95 GLU A CA 1
ATOM 759 C C . GLU A 1 95 ? -8.823 3.753 -6.452 1.00 92.81 95 GLU A C 1
ATOM 761 O O . GLU A 1 95 ? -8.786 4.979 -6.385 1.00 92.81 95 GLU A O 1
ATOM 766 N N . GLY A 1 96 ? -9.949 3.058 -6.320 1.00 91.38 96 GLY A N 1
ATOM 767 C CA . GLY A 1 96 ? -11.229 3.699 -6.070 1.00 91.38 96 GLY A CA 1
ATOM 768 C C . GLY A 1 96 ? -12.372 2.711 -5.871 1.00 91.38 96 GLY A C 1
ATOM 769 O O . GLY A 1 96 ? -12.162 1.518 -5.641 1.00 91.38 96 GLY A O 1
ATOM 770 N N . TYR A 1 97 ? -13.601 3.216 -5.933 1.00 91.81 97 TYR A N 1
ATOM 771 C CA . TYR A 1 97 ? -14.818 2.438 -5.773 1.00 91.81 97 TYR A CA 1
ATOM 772 C C . TYR A 1 97 ? -15.051 1.524 -6.981 1.00 91.81 97 TYR A C 1
ATOM 774 O O . TYR A 1 97 ? -15.313 1.976 -8.090 1.00 91.81 97 TYR A O 1
ATOM 782 N N . THR A 1 98 ? -15.010 0.214 -6.737 1.00 90.56 98 THR A N 1
ATOM 783 C CA . THR A 1 98 ? -15.234 -0.835 -7.750 1.00 90.56 98 THR A CA 1
ATOM 784 C C . THR A 1 98 ? -16.510 -1.643 -7.508 1.00 90.56 98 THR A C 1
ATOM 786 O O . THR A 1 98 ? -16.734 -2.651 -8.170 1.00 90.56 98 THR A O 1
ATOM 789 N N . ALA A 1 99 ? -17.312 -1.265 -6.504 1.00 89.44 99 ALA A N 1
ATOM 790 C CA . ALA A 1 99 ? -18.440 -2.043 -5.975 1.00 89.44 99 ALA A CA 1
ATOM 791 C C . ALA A 1 99 ? -18.096 -3.451 -5.434 1.00 89.44 99 ALA A C 1
ATOM 793 O O . ALA A 1 99 ? -18.987 -4.161 -4.964 1.00 89.44 99 ALA A O 1
ATOM 794 N N . TYR A 1 100 ? -16.819 -3.850 -5.414 1.00 90.12 100 TYR A N 1
ATOM 795 C CA . TYR A 1 100 ? -16.399 -5.133 -4.858 1.00 90.12 100 TYR A CA 1
ATOM 796 C C . TYR A 1 100 ? -16.615 -5.183 -3.339 1.00 90.12 100 TYR A C 1
ATOM 798 O O . TYR A 1 100 ? -16.143 -4.322 -2.595 1.00 90.12 100 TYR A O 1
ATOM 806 N N . ASN A 1 101 ? -17.319 -6.213 -2.862 1.00 86.19 101 ASN A N 1
ATOM 807 C CA . ASN A 1 101 ? -17.630 -6.367 -1.442 1.00 86.19 101 ASN A CA 1
ATOM 808 C C . ASN A 1 101 ? -16.382 -6.768 -0.636 1.00 86.19 101 ASN A C 1
ATOM 810 O O . ASN A 1 101 ? -16.057 -6.130 0.363 1.00 86.19 101 ASN A O 1
ATOM 814 N N . GLY A 1 102 ? -15.682 -7.826 -1.054 1.00 88.44 102 GLY A N 1
ATOM 815 C CA . GLY A 1 102 ? -14.433 -8.286 -0.437 1.00 88.44 102 GLY A CA 1
ATOM 816 C C . GLY A 1 102 ? -14.495 -8.658 1.053 1.00 88.44 102 GLY A C 1
ATOM 817 O O . GLY A 1 102 ? -13.465 -9.028 1.615 1.00 88.44 102 GLY A O 1
ATOM 818 N N . SER A 1 103 ? -15.658 -8.596 1.716 1.00 91.56 103 SER A N 1
ATOM 819 C CA . SER A 1 103 ? -15.773 -8.856 3.161 1.00 91.56 103 SER A CA 1
ATOM 820 C C . SER A 1 103 ? -15.339 -10.265 3.540 1.00 91.56 103 SER A C 1
ATOM 822 O O . SER A 1 103 ? -14.678 -10.437 4.556 1.00 91.56 103 SER A O 1
ATOM 824 N N . HIS A 1 104 ? -15.624 -11.263 2.699 1.00 90.50 104 HIS A N 1
ATOM 825 C CA . HIS A 1 104 ? -15.203 -12.646 2.916 1.00 90.50 104 HIS A CA 1
ATOM 826 C C . HIS A 1 104 ? -13.667 -12.802 2.921 1.00 90.50 104 HIS A C 1
ATOM 828 O O . HIS A 1 104 ? -13.135 -13.617 3.678 1.00 90.50 104 HIS A O 1
ATOM 834 N N . ILE A 1 105 ? -12.950 -11.981 2.141 1.00 93.31 105 ILE A N 1
ATOM 835 C CA . ILE A 1 105 ? -11.480 -11.930 2.126 1.00 93.31 105 ILE A CA 1
ATOM 836 C C . ILE A 1 105 ? -10.964 -11.332 3.434 1.00 93.31 105 ILE A C 1
ATOM 838 O O . ILE A 1 105 ? -10.115 -11.930 4.096 1.00 93.31 105 ILE A O 1
ATOM 842 N N . TRP A 1 106 ? -11.507 -10.183 3.848 1.00 94.19 106 TRP A N 1
ATOM 843 C CA . TRP A 1 106 ? -11.125 -9.538 5.108 1.00 94.19 106 TRP A CA 1
ATOM 844 C C . TRP A 1 106 ? -11.446 -10.400 6.326 1.00 94.19 106 TRP A C 1
ATOM 846 O O . TRP A 1 106 ? -10.630 -10.505 7.238 1.00 94.19 106 TRP A O 1
ATOM 856 N N . ASP A 1 107 ? -12.586 -11.084 6.319 1.00 93.00 107 ASP A N 1
ATOM 857 C CA . ASP A 1 107 ? -12.958 -12.054 7.342 1.00 93.00 107 ASP A CA 1
ATOM 858 C C . ASP A 1 107 ? -11.910 -13.159 7.478 1.00 93.00 107 ASP A C 1
ATOM 860 O O . ASP A 1 107 ? -11.514 -13.501 8.595 1.00 93.00 107 ASP A O 1
ATOM 864 N N . PHE A 1 108 ? -11.439 -13.714 6.357 1.00 93.00 108 PHE A N 1
ATOM 865 C CA . PHE A 1 108 ? -10.364 -14.701 6.366 1.00 93.00 108 PHE A CA 1
ATOM 866 C C . PHE A 1 108 ? -9.062 -14.097 6.899 1.00 93.00 108 PHE A C 1
ATOM 868 O O . PHE A 1 108 ? -8.440 -14.680 7.787 1.00 93.00 108 PHE A O 1
ATOM 875 N N . ILE A 1 109 ? -8.677 -12.917 6.409 1.00 94.06 109 ILE A N 1
ATOM 876 C CA . ILE A 1 109 ? -7.470 -12.196 6.826 1.00 94.06 109 ILE A CA 1
ATOM 877 C C . ILE A 1 109 ? -7.458 -11.992 8.345 1.00 94.06 109 ILE A C 1
ATOM 879 O O . ILE A 1 109 ? -6.516 -12.416 9.013 1.00 94.06 109 ILE A O 1
ATOM 883 N N . TYR A 1 110 ? -8.517 -11.424 8.924 1.00 92.50 110 TYR A N 1
ATOM 884 C CA . TYR A 1 110 ? -8.565 -11.194 10.367 1.00 92.50 110 TYR A CA 1
ATOM 885 C C . TYR A 1 110 ? -8.642 -12.501 11.158 1.00 92.50 110 TYR A C 1
ATOM 887 O O . TYR A 1 110 ? -7.973 -12.630 12.177 1.00 92.50 110 TYR A O 1
ATOM 895 N N . LYS A 1 111 ? -9.385 -13.513 10.698 1.00 89.38 111 LYS A N 1
ATOM 896 C CA . LYS A 1 111 ? -9.518 -14.781 11.440 1.00 89.38 111 LYS A CA 1
ATOM 897 C C . LYS A 1 111 ? -8.283 -15.680 11.357 1.00 89.38 111 LYS A C 1
ATOM 899 O O . LYS A 1 111 ? -8.108 -16.524 12.234 1.00 89.38 111 LYS A O 1
ATOM 904 N N . LYS A 1 112 ? -7.490 -15.594 10.283 1.00 89.81 112 LYS A N 1
ATOM 905 C CA . LYS A 1 112 ? -6.411 -16.555 9.983 1.00 89.81 112 LYS A CA 1
ATOM 906 C C . LYS A 1 112 ? -5.020 -15.941 9.923 1.00 89.81 112 LYS A C 1
ATOM 908 O O . LYS A 1 112 ? -4.061 -16.652 10.205 1.00 89.81 112 LYS A O 1
ATOM 913 N N . LEU A 1 113 ? -4.903 -14.669 9.549 1.00 89.62 113 LEU A N 1
ATOM 914 C CA . LEU A 1 113 ? -3.615 -13.997 9.354 1.00 89.62 113 LEU A CA 1
ATOM 915 C C . LEU A 1 113 ? -3.315 -12.939 10.423 1.00 89.62 113 LEU A C 1
ATOM 917 O O . LEU A 1 113 ? -2.140 -12.637 10.626 1.00 89.62 113 LEU A O 1
ATOM 921 N N . SER A 1 114 ? -4.324 -12.407 11.124 1.00 88.56 114 SER A N 1
ATOM 922 C CA . SER A 1 114 ? -4.105 -11.509 12.270 1.00 88.56 114 SER A CA 1
ATOM 923 C C . SER A 1 114 ? -3.690 -12.273 13.529 1.00 88.56 114 SER A C 1
ATOM 925 O O . SER A 1 114 ? -3.944 -13.476 13.664 1.00 88.56 114 SER A O 1
ATOM 927 N N . PHE A 1 115 ? -2.962 -11.615 14.424 1.00 84.19 115 PHE A N 1
ATOM 928 C CA . PHE A 1 115 ? -2.494 -12.194 15.684 1.00 84.19 115 PHE A CA 1
ATOM 929 C C . PHE A 1 115 ? -3.525 -12.062 16.815 1.00 84.19 115 PHE A C 1
ATOM 931 O O . PHE A 1 115 ? -3.339 -12.657 17.880 1.00 84.19 115 PHE A O 1
ATOM 938 N N . VAL A 1 116 ? -4.630 -11.350 16.573 1.00 74.94 116 VAL A N 1
ATOM 939 C CA . VAL A 1 116 ? -5.740 -11.163 17.512 1.00 74.94 116 VAL A CA 1
ATOM 940 C C . VAL A 1 116 ? -6.252 -12.501 18.046 1.00 74.94 116 VAL A C 1
ATOM 942 O O . VAL A 1 116 ? -6.598 -13.413 17.295 1.00 74.94 116 VAL A O 1
ATOM 945 N N . GLY A 1 117 ? -6.338 -12.609 19.373 1.00 60.75 117 GLY A N 1
ATOM 946 C CA . GLY A 1 117 ? -6.874 -13.793 20.046 1.00 60.75 117 GLY A CA 1
ATOM 947 C C . GLY A 1 117 ? -5.944 -15.008 20.041 1.00 60.75 117 GLY A C 1
ATOM 948 O O . GLY A 1 117 ? -6.349 -16.066 20.524 1.00 60.75 117 GLY A O 1
ATOM 949 N N . MET A 1 118 ? -4.709 -14.884 19.538 1.00 60.69 118 MET A N 1
ATOM 950 C CA . MET A 1 118 ? -3.702 -15.914 19.763 1.00 60.69 118 MET A CA 1
ATOM 951 C C . MET A 1 118 ? -3.220 -15.888 21.210 1.00 60.69 118 MET A C 1
ATOM 953 O O . MET A 1 118 ? -2.961 -14.831 21.786 1.00 60.69 118 MET A O 1
ATOM 957 N N . LEU A 1 119 ? -3.077 -17.082 21.778 1.00 54.41 119 LEU A N 1
ATOM 958 C CA . LEU A 1 119 ? -2.482 -17.262 23.092 1.00 54.41 119 LEU A CA 1
ATOM 959 C C . LEU A 1 119 ? -0.982 -16.916 23.022 1.00 54.41 119 LEU A C 1
ATOM 961 O O . LEU A 1 119 ? -0.313 -17.157 22.010 1.00 54.41 119 LEU A O 1
ATOM 965 N N . ASP A 1 120 ? -0.469 -16.303 24.079 1.00 54.97 120 ASP A N 1
ATOM 966 C CA . ASP A 1 120 ? 0.955 -16.166 24.348 1.00 54.97 120 ASP A CA 1
ATOM 967 C C . ASP A 1 120 ? 1.556 -17.526 24.754 1.00 54.97 120 ASP A C 1
ATOM 969 O O . ASP A 1 120 ? 0.845 -18.525 24.923 1.00 54.97 120 ASP A O 1
ATOM 973 N N . ASP A 1 121 ? 2.873 -17.574 24.953 1.00 53.41 121 ASP A N 1
ATOM 974 C CA . ASP A 1 121 ? 3.594 -18.798 25.344 1.00 53.41 121 ASP A CA 1
ATOM 975 C C . ASP A 1 121 ? 3.150 -19.367 26.706 1.00 53.41 121 ASP A C 1
ATOM 977 O O . ASP A 1 121 ? 3.527 -20.479 27.083 1.00 53.41 121 ASP A O 1
ATOM 981 N N . LYS A 1 122 ? 2.342 -18.615 27.463 1.00 52.00 122 LYS A N 1
ATOM 982 C CA . LYS A 1 122 ? 1.788 -18.984 28.770 1.00 52.00 122 LYS A CA 1
ATOM 983 C C . LYS A 1 122 ? 0.319 -19.409 28.684 1.00 52.00 122 LYS A C 1
ATOM 985 O O . LYS A 1 122 ? -0.275 -19.716 29.718 1.00 52.00 122 LYS A O 1
ATOM 990 N N . GLY A 1 123 ? -0.264 -19.475 27.485 1.00 51.19 123 GLY A N 1
ATOM 991 C CA . GLY A 1 123 ? -1.668 -19.837 27.294 1.00 51.19 123 GLY A CA 1
ATOM 992 C C . GLY A 1 123 ? -2.646 -18.726 27.692 1.00 51.19 123 GLY A C 1
ATOM 993 O O . GLY A 1 123 ? -3.810 -19.018 27.965 1.00 51.19 123 GLY A O 1
ATOM 994 N N . ILE A 1 124 ? -2.185 -17.476 27.756 1.00 51.03 124 ILE A N 1
ATOM 995 C CA . ILE A 1 124 ? -2.966 -16.278 28.080 1.00 51.03 124 ILE A CA 1
ATOM 996 C C . ILE A 1 124 ? -3.163 -15.483 26.787 1.00 51.03 124 ILE A C 1
ATOM 998 O O . ILE A 1 124 ? -2.275 -15.425 25.947 1.00 51.03 124 ILE A O 1
ATOM 1002 N N . VAL A 1 125 ? -4.335 -14.883 26.578 1.00 53.66 125 VAL A N 1
ATOM 1003 C CA . VAL A 1 125 ? -4.535 -13.975 25.437 1.00 53.66 125 VAL A CA 1
ATOM 1004 C C . VAL A 1 125 ? -3.545 -12.818 25.578 1.00 53.66 125 VAL A C 1
ATOM 1006 O O . VAL A 1 125 ? -3.575 -12.129 26.595 1.00 53.66 125 VAL A O 1
ATOM 1009 N N . ALA A 1 126 ? -2.653 -12.640 24.600 1.00 52.25 126 ALA A N 1
ATOM 1010 C CA . ALA A 1 126 ? -1.668 -11.562 24.633 1.00 52.25 126 ALA A CA 1
ATOM 1011 C C . ALA A 1 126 ? -2.386 -10.203 24.738 1.00 52.25 126 ALA A C 1
ATOM 1013 O O . ALA A 1 126 ? -3.308 -9.929 23.965 1.00 52.25 126 ALA A O 1
ATOM 1014 N N . GLU A 1 127 ? -1.993 -9.380 25.714 1.00 50.66 127 GLU A N 1
ATOM 1015 C CA . GLU A 1 127 ? -2.547 -8.033 25.884 1.00 50.66 127 GLU A CA 1
ATOM 1016 C C . GLU A 1 127 ? -2.141 -7.139 24.689 1.00 50.66 127 GLU A C 1
ATOM 1018 O O . GLU A 1 127 ? -1.016 -7.260 24.195 1.00 50.66 127 GLU A O 1
ATOM 1023 N N . PRO A 1 128 ? -3.024 -6.253 24.194 1.00 51.88 128 PRO A N 1
ATOM 1024 C CA . PRO A 1 128 ? -2.949 -5.755 22.816 1.00 51.88 128 PRO A CA 1
ATOM 1025 C C . PRO A 1 128 ? -1.928 -4.642 22.547 1.00 51.88 128 PRO A C 1
ATOM 1027 O O . PRO A 1 128 ? -1.702 -4.324 21.381 1.00 51.88 128 PRO A O 1
ATOM 1030 N N . ASP A 1 129 ? -1.342 -4.016 23.570 1.00 55.00 129 ASP A N 1
ATOM 1031 C CA . ASP A 1 129 ? -0.867 -2.637 23.395 1.00 55.00 129 ASP A CA 1
ATOM 1032 C C . ASP A 1 129 ? 0.647 -2.451 23.173 1.00 55.00 129 ASP A C 1
ATOM 1034 O O . ASP A 1 129 ? 1.016 -1.415 22.629 1.00 55.00 129 ASP A O 1
ATOM 1038 N N . ASP A 1 130 ? 1.510 -3.443 23.444 1.00 56.72 130 ASP A N 1
ATOM 1039 C CA . ASP A 1 130 ? 2.981 -3.285 23.309 1.00 56.72 130 ASP A CA 1
ATOM 1040 C C . ASP A 1 130 ? 3.725 -4.508 22.714 1.00 56.72 130 ASP A C 1
ATOM 1042 O O . ASP A 1 130 ? 4.947 -4.629 22.824 1.00 56.72 130 ASP A O 1
ATOM 1046 N N . ASP A 1 131 ? 3.012 -5.429 22.056 1.00 75.94 131 ASP A N 1
ATOM 1047 C CA . ASP A 1 131 ? 3.605 -6.638 21.460 1.00 75.94 131 ASP A CA 1
ATOM 1048 C C . ASP A 1 131 ? 3.904 -6.475 19.953 1.00 75.94 131 ASP A C 1
ATOM 1050 O O . ASP A 1 131 ? 3.217 -5.751 19.226 1.00 75.94 131 ASP A O 1
ATOM 1054 N N . TRP A 1 132 ? 4.891 -7.204 19.430 1.00 82.62 132 TRP A N 1
ATOM 1055 C CA . TRP A 1 132 ? 5.224 -7.222 17.995 1.00 82.62 132 TRP A CA 1
ATOM 1056 C C . TRP A 1 132 ? 4.050 -7.706 17.128 1.00 82.62 132 TRP A C 1
ATOM 1058 O O . TRP A 1 132 ? 3.903 -7.312 15.968 1.00 82.62 132 TRP A O 1
ATOM 1068 N N . ARG A 1 133 ? 3.165 -8.519 17.717 1.00 86.19 133 ARG A N 1
ATOM 1069 C CA . ARG A 1 133 ? 1.879 -8.940 17.144 1.00 86.19 133 ARG A CA 1
ATOM 1070 C C . ARG A 1 133 ? 0.985 -7.740 16.830 1.00 86.19 133 ARG A C 1
ATOM 1072 O O . ARG A 1 133 ? 0.430 -7.647 15.735 1.00 86.19 133 ARG A O 1
ATOM 1079 N N . ALA A 1 134 ? 0.912 -6.787 17.760 1.00 86.19 134 ALA A N 1
ATOM 1080 C CA . ALA A 1 134 ? 0.128 -5.571 17.607 1.00 86.19 134 ALA A CA 1
ATOM 1081 C C . ALA A 1 134 ? 0.668 -4.697 16.472 1.00 86.19 134 ALA A C 1
ATOM 1083 O O . ALA A 1 134 ? -0.113 -4.115 15.727 1.00 86.19 134 ALA A O 1
ATOM 1084 N N . ILE A 1 135 ? 1.989 -4.647 16.264 1.00 90.88 135 ILE A N 1
ATOM 1085 C CA . ILE A 1 135 ? 2.586 -3.919 15.131 1.00 90.88 135 ILE A CA 1
ATOM 1086 C C . ILE A 1 135 ? 2.036 -4.440 13.795 1.00 90.88 135 ILE A C 1
ATOM 1088 O O . ILE A 1 135 ? 1.623 -3.644 12.949 1.00 90.88 135 ILE A O 1
ATOM 1092 N N . PHE A 1 136 ? 1.986 -5.763 13.612 1.00 92.19 136 PHE A N 1
ATOM 1093 C CA . PHE A 1 136 ? 1.438 -6.365 12.395 1.00 92.19 136 PHE A CA 1
ATOM 1094 C C . PHE A 1 136 ? -0.062 -6.080 12.240 1.00 92.19 136 PHE A C 1
ATOM 1096 O O . PHE A 1 136 ? -0.500 -5.618 11.186 1.00 92.19 136 PHE A O 1
ATOM 1103 N N . ASP A 1 137 ? -0.847 -6.308 13.294 1.00 92.81 137 ASP A N 1
ATOM 1104 C CA . ASP A 1 137 ? -2.306 -6.166 13.246 1.00 92.81 137 ASP A CA 1
ATOM 1105 C C . ASP A 1 137 ? -2.749 -4.707 13.070 1.00 92.81 137 ASP A C 1
ATOM 1107 O O . ASP A 1 137 ? -3.716 -4.427 12.356 1.00 92.81 137 ASP A O 1
ATOM 1111 N N . ARG A 1 138 ? -2.015 -3.754 13.654 1.00 94.12 138 ARG A N 1
ATOM 1112 C CA . ARG A 1 138 ? -2.248 -2.319 13.453 1.00 94.12 138 ARG A CA 1
ATOM 1113 C C . ARG A 1 138 ? -1.876 -1.887 12.041 1.00 94.12 138 ARG A C 1
ATOM 1115 O O . ARG A 1 138 ? -2.628 -1.122 11.445 1.00 94.12 138 ARG A O 1
ATOM 1122 N N . ALA A 1 139 ? -0.782 -2.400 11.473 1.00 95.69 139 ALA A N 1
ATOM 1123 C CA . ALA A 1 139 ? -0.440 -2.145 10.073 1.00 95.69 139 ALA A CA 1
ATOM 1124 C C . ALA A 1 139 ? -1.520 -2.698 9.124 1.00 95.69 139 ALA A C 1
ATOM 1126 O O . ALA A 1 139 ? -1.978 -1.992 8.227 1.00 95.69 139 ALA A O 1
ATOM 1127 N N . LEU A 1 140 ? -1.995 -3.921 9.377 1.00 96.19 140 LEU A N 1
ATOM 1128 C CA . LEU A 1 140 ? -3.082 -4.565 8.639 1.00 96.19 140 LEU A CA 1
ATOM 1129 C C . LEU A 1 140 ? -4.393 -3.769 8.710 1.00 96.19 140 LEU A C 1
ATOM 1131 O O . LEU A 1 140 ? -5.011 -3.475 7.686 1.00 96.19 140 LEU A O 1
ATOM 1135 N N . SER A 1 141 ? -4.802 -3.392 9.922 1.00 96.44 141 SER A N 1
ATOM 1136 C CA . SER A 1 141 ? -5.980 -2.557 10.169 1.00 96.44 141 SER A CA 1
ATOM 1137 C C . SER A 1 141 ? -5.854 -1.185 9.500 1.00 96.44 141 SER A C 1
ATOM 1139 O O . SER A 1 141 ? -6.811 -0.706 8.895 1.00 96.44 141 SER A O 1
ATOM 1141 N N . GLY A 1 142 ? -4.658 -0.592 9.519 1.00 96.88 142 GLY A N 1
ATOM 1142 C CA . GLY A 1 142 ? -4.376 0.679 8.862 1.00 96.88 142 GLY A CA 1
ATOM 1143 C C . GLY A 1 142 ? -4.488 0.625 7.339 1.00 96.88 142 GLY A C 1
ATOM 1144 O O . GLY A 1 142 ? -5.065 1.535 6.749 1.00 96.88 142 GLY A O 1
ATOM 1145 N N . VAL A 1 143 ? -4.017 -0.452 6.701 1.00 97.62 143 VAL A N 1
ATOM 1146 C CA . VAL A 1 143 ? -4.194 -0.665 5.251 1.00 97.62 143 VAL A CA 1
ATOM 1147 C C . VAL A 1 143 ? -5.673 -0.828 4.896 1.00 97.62 143 VAL A C 1
ATOM 1149 O O . VAL A 1 143 ? -6.146 -0.214 3.945 1.00 97.62 143 VAL A O 1
ATOM 1152 N N . HIS A 1 144 ? -6.433 -1.596 5.681 1.00 97.56 144 HIS A N 1
ATOM 1153 C CA . HIS A 1 144 ? -7.874 -1.750 5.456 1.00 97.56 144 HIS A CA 1
ATOM 1154 C C . HIS A 1 144 ? -8.631 -0.417 5.601 1.00 97.56 144 HIS A C 1
ATOM 1156 O O . HIS A 1 144 ? -9.514 -0.096 4.799 1.00 97.56 144 HIS A O 1
ATOM 1162 N N . ALA A 1 145 ? -8.266 0.386 6.604 1.00 97.31 145 ALA A N 1
ATOM 1163 C CA . ALA A 1 145 ? -8.821 1.720 6.790 1.00 97.31 145 ALA A CA 1
ATOM 1164 C C . ALA A 1 145 ? -8.461 2.653 5.622 1.00 97.31 145 ALA A C 1
ATOM 1166 O O . ALA A 1 145 ? -9.339 3.342 5.110 1.00 97.31 145 ALA A O 1
ATOM 1167 N N . SER A 1 146 ? -7.216 2.602 5.140 1.00 97.38 146 SER A N 1
ATOM 1168 C CA . SER A 1 146 ? -6.763 3.365 3.973 1.00 97.38 146 SER A CA 1
ATOM 1169 C C . SER A 1 146 ? -7.578 3.039 2.719 1.00 97.38 146 SER A C 1
ATOM 1171 O O . SER A 1 146 ? -8.090 3.951 2.076 1.00 97.38 146 SER A O 1
ATOM 1173 N N . ILE A 1 147 ? -7.811 1.755 2.427 1.00 96.88 147 ILE A N 1
ATOM 1174 C CA . ILE A 1 147 ? -8.667 1.338 1.303 1.00 96.88 147 ILE A CA 1
ATOM 1175 C C . ILE A 1 147 ? -10.075 1.925 1.449 1.00 96.88 147 ILE A C 1
ATOM 1177 O O . ILE A 1 147 ? -10.648 2.419 0.482 1.00 96.88 147 ILE A O 1
ATOM 1181 N N . SER A 1 148 ? -10.631 1.926 2.664 1.00 96.00 148 SER A N 1
ATOM 1182 C CA . SER A 1 148 ? -11.945 2.528 2.910 1.00 96.00 148 SER A CA 1
ATOM 1183 C C . SER A 1 148 ? -11.968 4.034 2.622 1.00 96.00 148 SER A C 1
ATOM 1185 O O . SER A 1 148 ? -12.991 4.509 2.136 1.00 96.00 148 SER A O 1
ATOM 1187 N N . CYS A 1 149 ? -10.878 4.773 2.863 1.00 95.62 149 CYS A N 1
ATOM 1188 C CA . CYS A 1 149 ? -10.768 6.186 2.480 1.00 95.62 149 CYS A CA 1
ATOM 1189 C C . CYS A 1 149 ? -10.816 6.363 0.956 1.00 95.62 149 CYS A C 1
ATOM 1191 O O . CYS A 1 149 ? -11.687 7.077 0.473 1.00 95.62 149 CYS A O 1
ATOM 1193 N N . HIS A 1 150 ? -9.956 5.665 0.204 1.00 95.44 150 HIS A N 1
ATOM 1194 C CA . HIS A 1 150 ? -9.915 5.746 -1.270 1.00 95.44 150 HIS A CA 1
ATOM 1195 C C . HIS A 1 150 ? -11.245 5.354 -1.920 1.00 95.44 150 HIS A C 1
ATOM 1197 O O . HIS A 1 150 ? -11.726 6.009 -2.843 1.00 95.44 150 HIS A O 1
ATOM 1203 N N . VAL A 1 151 ? -11.884 4.305 -1.400 1.00 94.06 151 VAL A N 1
ATOM 1204 C CA . VAL A 1 151 ? -13.212 3.873 -1.850 1.00 94.06 151 VAL A CA 1
ATOM 1205 C C . VAL A 1 151 ? -14.271 4.937 -1.565 1.00 94.06 151 VAL A C 1
ATOM 1207 O O . VAL A 1 151 ? -15.152 5.138 -2.388 1.00 94.06 151 VAL A O 1
ATOM 1210 N N . THR A 1 152 ? -14.215 5.598 -0.408 1.00 94.19 152 THR A N 1
ATOM 1211 C CA . THR A 1 152 ? -15.217 6.605 -0.027 1.00 94.19 152 THR A CA 1
ATOM 1212 C C . THR A 1 152 ? -15.071 7.880 -0.854 1.00 94.19 152 THR A C 1
ATOM 1214 O O . THR A 1 152 ? -16.076 8.398 -1.330 1.00 94.19 152 THR A O 1
ATOM 1217 N N . ASP A 1 153 ? -13.837 8.339 -1.064 1.00 93.00 153 ASP A N 1
ATOM 1218 C CA . ASP A 1 153 ? -13.517 9.525 -1.868 1.00 93.00 153 ASP A CA 1
ATOM 1219 C C . ASP A 1 153 ? -14.000 9.400 -3.322 1.00 93.00 153 ASP A C 1
ATOM 1221 O O . ASP A 1 153 ? -14.573 10.324 -3.886 1.00 93.00 153 ASP A O 1
ATOM 1225 N N . SER A 1 154 ? -13.848 8.215 -3.911 1.00 89.81 154 SER A N 1
ATOM 1226 C CA . SER A 1 154 ? -14.199 7.957 -5.313 1.00 89.81 154 SER A CA 1
ATOM 1227 C C . SER A 1 154 ? -15.625 7.430 -5.534 1.00 89.81 154 SER A C 1
ATOM 1229 O O . SER A 1 154 ? -16.021 7.207 -6.678 1.00 89.81 154 SER A O 1
ATOM 1231 N N . MET A 1 155 ? -16.409 7.201 -4.471 1.00 87.50 155 MET A N 1
ATOM 1232 C CA . MET A 1 155 ? -17.764 6.634 -4.578 1.00 87.50 155 MET A CA 1
ATOM 1233 C C . MET A 1 155 ? -18.786 7.635 -5.119 1.00 87.50 155 MET A C 1
ATOM 1235 O O . MET A 1 155 ? -19.704 7.241 -5.840 1.00 87.50 155 MET A O 1
ATOM 1239 N N . TYR A 1 156 ? -18.647 8.910 -4.761 1.00 84.88 156 TYR A N 1
ATOM 1240 C CA . TYR A 1 156 ? -19.579 9.962 -5.148 1.00 84.88 156 TYR A CA 1
ATOM 1241 C C . TYR A 1 156 ? -18.821 11.111 -5.802 1.00 84.88 156 TYR A C 1
ATOM 1243 O O . TYR A 1 156 ? -17.839 11.607 -5.262 1.00 84.88 156 TYR A O 1
ATOM 1251 N N . THR A 1 157 ? -19.287 11.547 -6.969 1.00 79.06 157 THR A N 1
ATOM 1252 C CA . THR A 1 157 ? -18.740 12.722 -7.653 1.00 79.06 157 THR A CA 1
ATOM 1253 C C . THR A 1 157 ? -19.519 13.961 -7.223 1.00 79.06 157 THR A C 1
ATOM 1255 O O . THR A 1 157 ? -20.742 13.975 -7.350 1.00 79.06 157 THR A O 1
ATOM 1258 N N . ASP A 1 158 ? -18.815 14.988 -6.743 1.00 75.69 158 ASP A N 1
ATOM 1259 C CA . ASP A 1 158 ? -19.369 16.299 -6.364 1.00 75.69 158 ASP A CA 1
ATOM 1260 C C . ASP A 1 158 ? -20.499 16.254 -5.306 1.00 75.69 158 ASP A C 1
ATOM 1262 O O . ASP A 1 158 ? -21.385 17.112 -5.292 1.00 75.69 158 ASP A O 1
ATOM 1266 N N . ASP A 1 159 ? -20.485 15.258 -4.411 1.00 85.25 159 ASP A N 1
ATOM 1267 C CA . ASP A 1 159 ? -21.485 15.088 -3.345 1.00 85.25 159 ASP A CA 1
ATOM 1268 C C . ASP A 1 159 ? -20.828 14.856 -1.976 1.00 85.25 159 ASP A C 1
ATOM 1270 O O . ASP A 1 159 ? -20.843 13.757 -1.411 1.00 85.25 159 ASP A O 1
ATOM 1274 N N . ASP A 1 160 ? -20.251 15.931 -1.437 1.00 82.75 160 ASP A N 1
ATOM 1275 C CA . ASP A 1 160 ? -19.520 15.932 -0.163 1.00 82.75 160 ASP A CA 1
ATOM 1276 C C . ASP A 1 160 ? -20.357 15.395 1.010 1.00 82.75 160 ASP A C 1
ATOM 1278 O O . ASP A 1 160 ? -19.823 14.770 1.926 1.00 82.75 160 ASP A O 1
ATOM 1282 N N . ALA A 1 161 ? -21.680 15.588 0.982 1.00 85.00 161 ALA A N 1
ATOM 1283 C CA . ALA A 1 161 ? -22.571 15.124 2.042 1.00 85.00 161 ALA A CA 1
ATOM 1284 C C . ALA A 1 161 ? -22.671 13.591 2.067 1.00 85.00 161 ALA A C 1
ATOM 1286 O O . ALA A 1 161 ? -22.602 12.973 3.135 1.00 85.00 161 ALA A O 1
ATOM 1287 N N . ASN A 1 162 ? -22.802 12.960 0.898 1.00 87.94 162 ASN A N 1
ATOM 1288 C CA . ASN A 1 162 ? -22.819 11.503 0.801 1.00 87.94 162 ASN A CA 1
ATOM 1289 C C . ASN A 1 162 ? -21.438 10.890 1.072 1.00 87.94 162 ASN A C 1
ATOM 1291 O O . ASN A 1 162 ? -21.362 9.845 1.727 1.00 87.94 162 ASN A O 1
ATOM 1295 N N . VAL A 1 163 ? -20.354 11.562 0.667 1.00 90.38 163 VAL A N 1
ATOM 1296 C CA . VAL A 1 163 ? -18.978 11.178 1.032 1.00 90.38 163 VAL A CA 1
ATOM 1297 C C . VAL A 1 163 ? -18.801 11.199 2.554 1.00 90.38 163 VAL A C 1
ATOM 1299 O O . VAL A 1 163 ? -18.382 10.195 3.135 1.00 90.38 163 VAL A O 1
ATOM 1302 N N . ALA A 1 164 ? -19.191 12.285 3.228 1.00 89.69 164 ALA A N 1
ATOM 1303 C CA . ALA A 1 164 ? -19.083 12.412 4.681 1.00 89.69 164 ALA A CA 1
ATOM 1304 C C . ALA A 1 164 ? -19.944 11.376 5.425 1.00 89.69 164 ALA A C 1
ATOM 1306 O O . ALA A 1 164 ? -19.491 10.763 6.400 1.00 89.69 164 ALA A O 1
ATOM 1307 N N . ALA A 1 165 ? -21.168 11.118 4.954 1.00 90.62 165 ALA A N 1
ATOM 1308 C CA . ALA A 1 165 ? -22.047 10.104 5.532 1.00 90.62 165 ALA A CA 1
ATOM 1309 C C . ALA A 1 165 ? -21.460 8.687 5.403 1.00 90.62 165 ALA A C 1
ATOM 1311 O O . ALA A 1 165 ? -21.475 7.910 6.368 1.00 90.62 165 ALA A O 1
ATOM 1312 N N . GLU A 1 166 ? -20.904 8.351 4.238 1.00 92.44 166 GLU A N 1
ATOM 1313 C CA . GLU A 1 166 ? -20.271 7.055 4.000 1.00 92.44 166 GLU A CA 1
ATOM 1314 C C . GLU A 1 166 ? -18.962 6.913 4.790 1.00 92.44 166 GLU A C 1
ATOM 1316 O O . GLU A 1 166 ? -18.722 5.864 5.404 1.00 92.44 166 GLU A O 1
ATOM 1321 N N . PHE A 1 167 ? -18.171 7.986 4.896 1.00 94.56 167 PHE A N 1
ATOM 1322 C CA . PHE A 1 167 ? -16.997 8.036 5.765 1.00 94.56 167 PHE A CA 1
ATOM 1323 C C . PHE A 1 167 ? -17.388 7.794 7.226 1.00 94.56 167 PHE A C 1
ATOM 1325 O O . PHE A 1 167 ? -16.794 6.939 7.888 1.00 94.56 167 PHE A O 1
ATOM 1332 N N . LYS A 1 168 ? -18.433 8.468 7.731 1.00 93.94 168 LYS A N 1
ATOM 1333 C CA . LYS A 1 168 ? -18.946 8.264 9.097 1.00 93.94 168 LYS A CA 1
ATOM 1334 C C . LYS A 1 168 ? -19.335 6.806 9.330 1.00 93.94 168 LYS A C 1
ATOM 1336 O O . LYS A 1 168 ? -18.975 6.222 10.355 1.00 93.94 168 LYS A O 1
ATOM 1341 N N . ARG A 1 169 ? -20.028 6.194 8.363 1.00 93.94 169 ARG A N 1
ATOM 1342 C CA . ARG A 1 169 ? -20.478 4.796 8.425 1.00 93.94 169 ARG A CA 1
ATOM 1343 C C . ARG A 1 169 ? -19.314 3.800 8.457 1.00 93.94 169 ARG A C 1
ATOM 1345 O O . ARG A 1 169 ? -19.391 2.821 9.201 1.00 93.94 169 ARG A O 1
ATOM 1352 N N . ARG A 1 170 ? -18.263 4.016 7.658 1.00 92.50 170 ARG A N 1
ATOM 1353 C CA . ARG A 1 170 ? -17.124 3.085 7.520 1.00 92.50 170 ARG A CA 1
ATOM 1354 C C . ARG A 1 170 ? -16.021 3.292 8.558 1.00 92.50 170 ARG A C 1
ATOM 1356 O O . ARG A 1 170 ? -15.473 2.305 9.056 1.00 92.50 170 ARG A O 1
ATOM 1363 N N . LEU A 1 171 ? -15.691 4.547 8.865 1.00 94.06 171 LEU A N 1
ATOM 1364 C CA . LEU A 1 171 ? -14.492 4.936 9.615 1.00 94.06 171 LEU A CA 1
ATOM 1365 C C . LEU A 1 171 ? -14.759 5.934 10.741 1.00 94.06 171 LEU A C 1
ATOM 1367 O O . LEU A 1 171 ? -14.229 5.732 11.827 1.00 94.06 171 LEU A O 1
ATOM 1371 N N . GLY A 1 172 ? -15.584 6.965 10.531 1.00 89.94 172 GLY A N 1
ATOM 1372 C CA . GLY A 1 172 ? -15.761 8.043 11.518 1.00 89.94 172 GLY A CA 1
ATOM 1373 C C . GLY A 1 172 ? -16.256 7.562 12.890 1.00 89.94 172 GLY A C 1
ATOM 1374 O O . GLY A 1 172 ? -15.861 8.103 13.917 1.00 89.94 172 GLY A O 1
ATOM 1375 N N . ASN A 1 173 ? -17.050 6.485 12.929 1.00 91.94 173 ASN A N 1
ATOM 1376 C CA . ASN A 1 173 ? -17.507 5.855 14.176 1.00 91.94 173 ASN A CA 1
ATOM 1377 C C . ASN A 1 173 ? -16.483 4.890 14.825 1.00 91.94 173 ASN A C 1
ATOM 1379 O O . ASN A 1 173 ? -16.788 4.284 15.851 1.00 91.94 173 ASN A O 1
ATOM 1383 N N . TYR A 1 174 ? -15.297 4.715 14.234 1.00 93.56 174 TYR A N 1
ATOM 1384 C CA . TYR A 1 174 ? -14.282 3.727 14.622 1.00 93.56 174 TYR A CA 1
ATOM 1385 C C . TYR A 1 174 ? -12.897 4.392 14.778 1.00 93.56 174 TYR A C 1
ATOM 1387 O O . TYR A 1 174 ? -12.033 4.263 13.901 1.00 93.56 174 TYR A O 1
ATOM 1395 N N . PRO A 1 175 ? -12.660 5.133 15.878 1.00 91.44 175 PRO A N 1
ATOM 1396 C CA . PRO A 1 175 ? -11.429 5.908 16.075 1.00 91.44 175 PRO A CA 1
ATOM 1397 C C . PRO A 1 175 ? -10.160 5.041 16.143 1.00 91.44 175 PRO A C 1
ATOM 1399 O O . PRO A 1 175 ? -9.073 5.497 15.790 1.00 91.44 175 PRO A O 1
ATOM 1402 N N . ASP A 1 176 ? -10.293 3.780 16.548 1.00 91.44 176 ASP A N 1
ATOM 1403 C CA . ASP A 1 176 ? -9.239 2.765 16.537 1.00 91.44 176 ASP A CA 1
ATOM 1404 C C . ASP A 1 176 ? -8.703 2.500 15.119 1.00 91.44 176 ASP A C 1
ATOM 1406 O O . ASP A 1 176 ? -7.489 2.427 14.915 1.00 91.44 176 ASP A O 1
ATOM 1410 N N . ARG A 1 177 ? -9.583 2.447 14.111 1.00 93.62 177 ARG A N 1
ATOM 1411 C CA . ARG A 1 177 ? -9.194 2.249 12.703 1.00 93.62 177 ARG A CA 1
ATOM 1412 C C . ARG A 1 177 ? -8.409 3.440 12.166 1.00 93.62 177 ARG A C 1
ATOM 1414 O O . ARG A 1 177 ? -7.402 3.255 11.486 1.00 93.62 177 ARG A O 1
ATOM 1421 N N . ILE A 1 178 ? -8.826 4.654 12.524 1.00 92.94 178 ILE A N 1
ATOM 1422 C CA . ILE A 1 178 ? -8.122 5.892 12.163 1.00 92.94 178 ILE A CA 1
ATOM 1423 C C . ILE A 1 178 ? -6.736 5.920 12.828 1.00 92.94 178 ILE A C 1
ATOM 1425 O O . ILE A 1 178 ? -5.733 6.188 1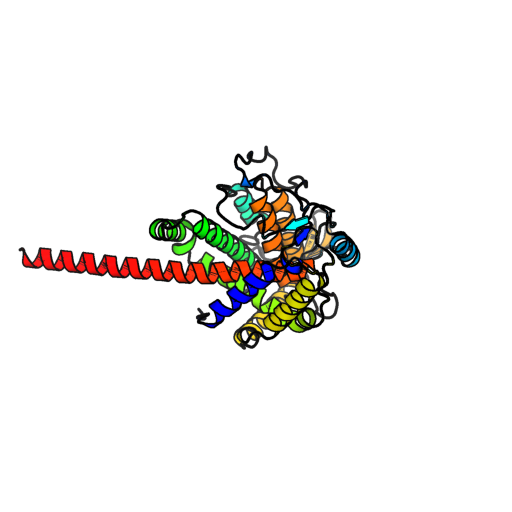2.167 1.00 92.94 178 ILE A O 1
ATOM 1429 N N . ALA A 1 179 ? -6.640 5.560 14.112 1.00 92.25 179 ALA A N 1
ATOM 1430 C CA . ALA A 1 179 ? -5.358 5.469 14.810 1.00 92.25 179 ALA A CA 1
ATOM 1431 C C . ALA A 1 179 ? -4.412 4.426 14.180 1.00 92.25 179 ALA A C 1
ATOM 1433 O O . ALA A 1 179 ? -3.206 4.665 14.074 1.00 92.25 179 ALA A O 1
ATOM 1434 N N . ASN A 1 180 ? -4.944 3.291 13.725 1.00 94.81 180 ASN A N 1
ATOM 1435 C CA . ASN A 1 180 ? -4.172 2.257 13.031 1.00 94.81 180 ASN A CA 1
ATOM 1436 C C . ASN A 1 180 ? -3.721 2.690 11.631 1.00 94.81 180 ASN A C 1
ATOM 1438 O O . ASN A 1 180 ? -2.611 2.369 11.213 1.00 94.81 180 ASN A O 1
ATOM 1442 N N . MET A 1 181 ? -4.525 3.486 10.931 1.00 95.12 181 MET A N 1
ATOM 1443 C CA . MET A 1 181 ? -4.132 4.104 9.664 1.00 95.12 181 MET A CA 1
ATOM 1444 C C . MET A 1 181 ? -2.964 5.080 9.844 1.00 95.12 181 MET A C 1
ATOM 1446 O O . MET A 1 181 ? -1.975 4.994 9.117 1.00 95.12 181 MET A O 1
ATOM 1450 N N . HIS A 1 182 ? -3.011 5.937 10.871 1.00 93.25 182 HIS A N 1
ATOM 1451 C CA . HIS A 1 182 ? -1.864 6.773 11.242 1.00 93.25 182 HIS A CA 1
ATOM 1452 C C . HIS A 1 182 ? -0.636 5.939 11.624 1.00 93.25 182 HIS A C 1
ATOM 1454 O O . HIS A 1 182 ? 0.485 6.312 11.287 1.00 93.25 182 HIS A O 1
ATOM 1460 N N . PHE A 1 183 ? -0.827 4.808 12.309 1.00 94.06 183 PHE A N 1
ATOM 1461 C CA . PHE A 1 183 ? 0.266 3.893 12.632 1.00 94.06 183 PHE A CA 1
ATOM 1462 C C . PHE A 1 183 ? 0.927 3.327 11.366 1.00 94.06 183 PHE A C 1
ATOM 1464 O O . PHE A 1 183 ? 2.148 3.399 11.241 1.00 94.06 183 PHE A O 1
ATOM 1471 N N . ALA A 1 184 ? 0.145 2.829 10.403 1.00 96.25 184 ALA A N 1
ATOM 1472 C CA . ALA A 1 184 ? 0.666 2.320 9.132 1.00 96.25 184 ALA A CA 1
ATOM 1473 C C . ALA A 1 184 ? 1.409 3.410 8.337 1.00 96.25 184 ALA A C 1
ATOM 1475 O O . ALA A 1 184 ? 2.491 3.157 7.799 1.00 96.25 184 ALA A O 1
ATOM 1476 N N . PHE A 1 185 ? 0.876 4.638 8.323 1.00 95.94 185 PHE A N 1
ATOM 1477 C CA . PHE A 1 185 ? 1.545 5.806 7.746 1.00 95.94 185 PHE A CA 1
ATOM 1478 C C . PHE A 1 185 ? 2.904 6.073 8.412 1.00 95.94 185 PHE A C 1
ATOM 1480 O O . PHE A 1 185 ? 3.921 6.169 7.725 1.00 95.94 185 PHE A O 1
ATOM 1487 N N . LEU A 1 186 ? 2.951 6.135 9.747 1.00 94.25 186 LEU A N 1
ATOM 1488 C CA . LEU A 1 186 ? 4.189 6.375 10.495 1.00 94.25 186 LEU A CA 1
ATOM 1489 C C . LEU A 1 186 ? 5.209 5.247 10.312 1.00 94.25 186 LEU A C 1
ATOM 1491 O O . LEU A 1 186 ? 6.402 5.528 10.221 1.00 94.25 186 LEU A O 1
ATOM 1495 N N . LEU A 1 187 ? 4.757 3.994 10.212 1.00 94.81 187 LEU A N 1
ATOM 1496 C CA . LEU A 1 187 ? 5.607 2.843 9.911 1.00 94.81 187 LEU A CA 1
ATOM 1497 C C . LEU A 1 187 ? 6.291 2.999 8.543 1.00 94.81 187 LEU A C 1
ATOM 1499 O O . LEU A 1 187 ? 7.513 2.868 8.448 1.00 94.81 187 LEU A O 1
ATOM 1503 N N . CYS A 1 188 ? 5.530 3.328 7.494 1.00 96.38 188 CYS A N 1
ATOM 1504 C CA . CYS A 1 188 ? 6.082 3.541 6.151 1.00 96.38 188 CYS A CA 1
ATOM 1505 C C . CYS A 1 188 ? 6.992 4.775 6.096 1.00 96.38 188 CYS A C 1
ATOM 1507 O O . CYS A 1 188 ? 8.058 4.736 5.481 1.00 96.38 188 CYS A O 1
ATOM 1509 N N . LEU A 1 189 ? 6.622 5.854 6.790 1.00 95.00 189 LEU A N 1
ATOM 1510 C CA . LEU A 1 189 ? 7.427 7.072 6.871 1.00 95.00 189 LEU A CA 1
ATOM 1511 C C . LEU A 1 189 ? 8.754 6.828 7.609 1.00 95.00 189 LEU A C 1
ATOM 1513 O O . LEU A 1 189 ? 9.805 7.315 7.185 1.00 95.00 189 LEU A O 1
ATOM 1517 N N . ALA A 1 190 ? 8.726 6.039 8.687 1.00 93.69 190 ALA A N 1
ATOM 1518 C CA . ALA A 1 190 ? 9.921 5.623 9.409 1.00 93.69 190 ALA A CA 1
ATOM 1519 C C . ALA A 1 190 ? 10.815 4.771 8.505 1.00 93.69 190 ALA A C 1
ATOM 1521 O O . ALA A 1 190 ? 12.009 5.034 8.410 1.00 93.69 190 ALA A O 1
ATOM 1522 N N . ALA A 1 191 ? 10.255 3.815 7.764 1.00 94.44 191 ALA A N 1
ATOM 1523 C CA . ALA A 1 191 ? 11.025 3.035 6.802 1.00 94.44 191 ALA A CA 1
ATOM 1524 C C . ALA A 1 191 ? 11.654 3.907 5.700 1.00 94.44 191 ALA A C 1
ATOM 1526 O O . ALA A 1 191 ? 12.833 3.734 5.393 1.00 94.44 191 ALA A O 1
ATOM 1527 N N . LEU A 1 192 ? 10.928 4.897 5.165 1.00 94.69 192 LEU A N 1
ATOM 1528 C CA . LEU A 1 192 ? 11.460 5.839 4.174 1.00 94.69 192 LEU A CA 1
ATOM 1529 C C . LEU A 1 192 ? 12.662 6.627 4.720 1.00 94.69 192 LEU A C 1
ATOM 1531 O O . LEU A 1 192 ? 13.678 6.765 4.036 1.00 94.69 192 LEU A O 1
ATOM 1535 N N . ARG A 1 193 ? 12.589 7.097 5.977 1.00 93.44 193 ARG A N 1
ATOM 1536 C CA . ARG A 1 193 ? 13.721 7.748 6.663 1.00 93.44 193 ARG A CA 1
ATOM 1537 C C . ARG A 1 193 ? 14.948 6.840 6.678 1.00 93.44 193 ARG A C 1
ATOM 1539 O O . ARG A 1 193 ? 16.062 7.297 6.431 1.00 93.44 193 ARG A O 1
ATOM 1546 N N . GLU A 1 194 ? 14.758 5.564 6.975 1.00 91.56 194 GLU A N 1
ATOM 1547 C CA . GLU A 1 194 ? 15.860 4.615 7.110 1.00 91.56 194 GLU A CA 1
ATOM 1548 C C . GLU A 1 194 ? 16.422 4.157 5.759 1.00 91.56 194 GLU A C 1
ATOM 1550 O O . GLU A 1 194 ? 17.607 3.825 5.678 1.00 91.56 194 GLU A O 1
ATOM 1555 N N . ALA A 1 195 ? 15.606 4.225 4.704 1.00 92.88 195 ALA A N 1
ATOM 1556 C CA . ALA A 1 195 ? 15.971 3.964 3.315 1.00 92.88 195 ALA A CA 1
ATOM 1557 C C . ALA A 1 195 ? 16.653 5.151 2.610 1.00 92.88 195 ALA A C 1
ATOM 1559 O O . ALA A 1 195 ? 17.067 5.003 1.463 1.00 92.88 195 ALA A O 1
ATOM 1560 N N . ARG A 1 196 ? 16.826 6.309 3.267 1.00 93.19 196 ARG A N 1
ATOM 1561 C CA . ARG A 1 196 ? 17.478 7.509 2.697 1.00 93.19 196 ARG A CA 1
ATOM 1562 C C . ARG A 1 196 ? 18.775 7.230 1.924 1.00 93.19 196 ARG A C 1
ATOM 1564 O O . ARG A 1 196 ? 18.878 7.709 0.796 1.00 93.19 196 ARG A O 1
ATOM 1571 N N . PRO A 1 197 ? 19.758 6.476 2.463 1.00 92.19 197 PRO A N 1
ATOM 1572 C CA . PRO A 1 197 ? 20.991 6.199 1.725 1.00 92.19 197 PRO A CA 1
ATOM 1573 C C . PRO A 1 197 ? 20.715 5.432 0.428 1.00 92.19 197 PRO A C 1
ATOM 1575 O O . PRO A 1 197 ? 21.312 5.728 -0.607 1.00 92.19 197 PRO A O 1
ATOM 1578 N N . THR A 1 198 ? 19.775 4.485 0.473 1.00 92.25 198 THR A N 1
ATOM 1579 C CA . THR A 1 198 ? 19.342 3.719 -0.696 1.00 92.25 198 THR A CA 1
ATOM 1580 C C . THR A 1 198 ? 18.672 4.633 -1.709 1.00 92.25 198 THR A C 1
ATOM 1582 O O . THR A 1 198 ? 19.112 4.655 -2.845 1.00 92.25 198 THR A O 1
ATOM 1585 N N . LEU A 1 199 ? 17.702 5.461 -1.301 1.00 92.75 199 LEU A N 1
ATOM 1586 C CA . LEU A 1 199 ? 16.995 6.381 -2.203 1.00 92.75 199 LEU A CA 1
ATOM 1587 C C . LEU A 1 199 ? 17.950 7.307 -2.968 1.00 92.75 199 LEU A C 1
ATOM 1589 O O . LEU A 1 199 ? 17.748 7.546 -4.152 1.00 92.75 199 LEU A O 1
ATOM 1593 N N . ILE A 1 200 ? 19.001 7.802 -2.310 1.00 93.38 200 ILE A N 1
ATOM 1594 C CA . ILE A 1 200 ? 19.979 8.713 -2.924 1.00 93.38 200 ILE A CA 1
ATOM 1595 C C . ILE A 1 200 ? 20.906 7.990 -3.913 1.00 93.38 200 ILE A C 1
ATOM 1597 O O . ILE A 1 200 ? 21.320 8.581 -4.905 1.00 93.38 200 ILE A O 1
ATOM 1601 N N . SER A 1 201 ? 21.270 6.737 -3.631 1.00 92.56 201 SER A N 1
ATOM 1602 C CA . SER A 1 201 ? 22.261 5.978 -4.413 1.00 92.56 201 SER A CA 1
ATOM 1603 C C . SER A 1 201 ? 21.657 5.002 -5.425 1.00 92.56 201 SER A C 1
ATOM 1605 O O . SER A 1 201 ? 22.405 4.367 -6.167 1.00 92.56 201 SER A O 1
ATOM 1607 N N . PHE A 1 202 ? 20.331 4.858 -5.446 1.00 93.62 202 PHE A N 1
ATOM 1608 C CA . PHE A 1 202 ? 19.648 3.901 -6.306 1.00 93.62 202 PHE A CA 1
ATOM 1609 C C . PHE A 1 202 ? 19.713 4.299 -7.783 1.00 93.62 202 PHE A C 1
ATOM 1611 O O . PHE A 1 202 ? 19.701 5.479 -8.129 1.00 93.62 202 PHE A O 1
ATOM 1618 N N . ASP A 1 203 ? 19.740 3.293 -8.654 1.00 93.00 203 ASP A N 1
ATOM 1619 C CA . ASP A 1 203 ? 19.614 3.484 -10.096 1.00 93.00 203 ASP A CA 1
ATOM 1620 C C . ASP A 1 203 ? 18.132 3.595 -10.477 1.00 93.00 203 ASP A C 1
ATOM 1622 O O . ASP A 1 203 ? 17.367 2.650 -10.273 1.00 93.00 203 ASP A O 1
ATOM 1626 N N . TYR A 1 204 ? 17.724 4.737 -11.029 1.00 92.19 204 TYR A N 1
ATOM 1627 C CA . TYR A 1 204 ? 16.339 5.011 -11.424 1.00 92.19 204 TYR A CA 1
ATOM 1628 C C . TYR A 1 204 ? 16.051 4.719 -12.899 1.00 92.19 204 TYR A C 1
ATOM 1630 O O . TYR A 1 204 ? 14.963 5.043 -13.373 1.00 92.19 204 TYR A O 1
ATOM 1638 N N . ASP A 1 205 ? 16.987 4.099 -13.625 1.00 89.06 205 ASP A N 1
ATOM 1639 C CA . ASP A 1 205 ? 16.772 3.767 -15.029 1.00 89.06 205 ASP A CA 1
ATOM 1640 C C . ASP A 1 205 ? 15.699 2.681 -15.205 1.00 89.06 205 ASP A C 1
ATOM 1642 O O . ASP A 1 205 ? 15.748 1.594 -14.612 1.00 89.06 205 ASP A O 1
ATOM 1646 N N . VAL A 1 206 ? 14.710 3.006 -16.032 1.00 80.12 206 VAL A N 1
ATOM 1647 C CA . VAL A 1 206 ? 13.597 2.132 -16.424 1.00 80.12 206 VAL A CA 1
ATOM 1648 C C . VAL A 1 206 ? 13.651 1.755 -17.903 1.00 80.12 206 VAL A C 1
ATOM 1650 O O . VAL A 1 206 ? 12.847 0.943 -18.361 1.00 80.12 206 VAL A O 1
ATOM 1653 N N . GLY A 1 207 ? 14.603 2.312 -18.658 1.00 78.69 207 GLY A N 1
ATOM 1654 C CA . GLY A 1 207 ? 14.682 2.126 -20.096 1.00 78.69 207 GLY A CA 1
ATOM 1655 C C . GLY A 1 207 ? 13.506 2.741 -20.863 1.00 78.69 207 GLY A C 1
ATOM 1656 O O . GLY A 1 207 ? 12.758 3.572 -20.352 1.00 78.69 207 GLY A O 1
ATOM 1657 N N . HIS A 1 208 ? 13.333 2.330 -22.122 1.00 68.62 208 HIS A N 1
ATOM 1658 C CA . HIS A 1 208 ? 12.163 2.728 -22.907 1.00 68.62 208 HIS A CA 1
ATOM 1659 C C . HIS A 1 208 ? 10.943 1.938 -22.428 1.00 68.62 208 HIS A C 1
ATOM 1661 O O . HIS A 1 208 ? 10.858 0.731 -22.646 1.00 68.62 208 HIS A O 1
ATOM 1667 N N . THR A 1 209 ? 9.999 2.626 -21.795 1.00 61.91 209 THR A N 1
ATOM 1668 C CA . THR A 1 209 ? 8.679 2.084 -21.470 1.00 61.91 209 THR A CA 1
ATOM 1669 C C . THR A 1 209 ? 7.750 2.470 -22.617 1.00 61.91 209 THR A C 1
ATOM 1671 O O . THR A 1 209 ? 7.500 3.650 -22.867 1.00 61.91 209 THR A O 1
ATOM 1674 N N . GLY A 1 210 ? 7.330 1.493 -23.422 1.00 50.34 210 GLY A N 1
ATOM 1675 C CA . GLY A 1 210 ? 6.395 1.759 -24.511 1.00 50.34 210 GLY A CA 1
ATOM 1676 C C . GLY A 1 210 ? 5.068 2.222 -23.918 1.00 50.34 210 GLY A C 1
ATOM 1677 O O . GLY A 1 210 ? 4.381 1.417 -23.309 1.00 50.34 210 GLY A O 1
ATOM 1678 N N . GLY A 1 211 ? 4.744 3.512 -24.046 1.00 51.16 211 GLY A N 1
ATOM 1679 C CA . GLY A 1 211 ? 3.464 4.070 -23.591 1.00 51.16 211 GLY A CA 1
ATOM 1680 C C . GLY A 1 211 ? 3.535 5.258 -22.626 1.00 51.16 211 GLY A C 1
ATOM 1681 O O . GLY A 1 211 ? 2.510 5.896 -22.417 1.00 51.16 211 GLY A O 1
ATOM 1682 N N . SER A 1 212 ? 4.699 5.630 -22.075 1.00 49.81 212 SER A N 1
ATOM 1683 C CA . SER A 1 212 ? 4.761 6.801 -21.181 1.00 49.81 212 SER A CA 1
ATOM 1684 C C . SER A 1 212 ? 4.698 8.118 -21.971 1.00 49.81 212 SER A C 1
ATOM 1686 O O . SER A 1 212 ? 5.448 8.299 -22.929 1.00 49.81 212 SER A O 1
ATOM 1688 N N . ALA A 1 213 ? 3.861 9.062 -21.531 1.00 48.97 213 ALA A N 1
ATOM 1689 C CA . ALA A 1 213 ? 3.724 10.411 -22.100 1.00 48.97 213 ALA A CA 1
ATOM 1690 C C . ALA A 1 213 ? 4.976 11.310 -21.942 1.00 48.97 213 ALA A C 1
ATOM 1692 O O . ALA A 1 213 ? 4.947 12.479 -22.325 1.00 48.97 213 ALA A O 1
ATOM 1693 N N . LEU A 1 214 ? 6.060 10.799 -21.347 1.00 53.62 214 LEU A N 1
ATOM 1694 C CA . LEU A 1 214 ? 7.359 11.467 -21.301 1.00 53.62 214 LEU A CA 1
ATOM 1695 C C . LEU A 1 214 ? 8.152 11.085 -22.557 1.00 53.62 214 LEU A C 1
ATOM 1697 O O . LEU A 1 214 ? 8.585 9.943 -22.704 1.00 53.62 214 LEU A O 1
ATOM 1701 N N . ASP A 1 215 ? 8.357 12.065 -23.439 1.00 55.44 215 ASP A N 1
ATOM 1702 C CA . ASP A 1 215 ? 8.965 11.942 -24.775 1.00 55.44 215 ASP A CA 1
ATOM 1703 C C . ASP A 1 215 ? 10.434 11.433 -24.781 1.00 55.44 215 ASP A C 1
ATOM 1705 O O . ASP A 1 215 ? 11.028 11.249 -25.846 1.00 55.44 215 ASP A O 1
ATOM 1709 N N . SER A 1 216 ? 11.040 11.177 -23.611 1.00 69.06 216 SER A N 1
ATOM 1710 C CA . SER A 1 216 ? 12.425 10.713 -23.457 1.00 69.06 216 SER A CA 1
ATOM 1711 C C . SER A 1 216 ? 12.631 9.878 -22.174 1.00 69.06 216 SER A C 1
ATOM 1713 O O . SER A 1 216 ? 12.417 10.386 -21.068 1.00 69.06 216 SER A O 1
ATOM 1715 N N . PRO A 1 217 ? 13.122 8.623 -22.264 1.00 74.62 217 PRO A N 1
ATOM 1716 C CA . PRO A 1 217 ? 13.467 7.798 -21.098 1.00 74.62 217 PRO A CA 1
ATOM 1717 C C . PRO A 1 217 ? 14.455 8.459 -20.138 1.00 74.62 217 PRO A C 1
ATOM 1719 O O . PRO A 1 217 ? 14.364 8.283 -18.926 1.00 74.62 217 PRO A O 1
ATOM 1722 N N . GLN A 1 218 ? 15.393 9.252 -20.665 1.00 80.81 218 GLN A N 1
ATOM 1723 C CA . GLN A 1 218 ? 16.383 9.950 -19.848 1.00 80.81 218 GLN A CA 1
ATOM 1724 C C . GLN A 1 218 ? 15.734 11.009 -18.949 1.00 80.81 218 GLN A C 1
ATOM 1726 O O . GLN A 1 218 ? 16.177 11.203 -17.818 1.00 80.81 218 GLN A O 1
ATOM 1731 N N . GLU A 1 219 ? 14.677 11.670 -19.423 1.00 84.88 219 GLU A N 1
ATOM 1732 C CA . GLU A 1 219 ? 13.944 12.663 -18.633 1.00 84.88 219 GLU A CA 1
ATOM 1733 C C . GLU A 1 219 ? 13.155 11.998 -17.504 1.00 84.88 219 GLU A C 1
ATOM 1735 O O . GLU A 1 219 ? 13.187 12.479 -16.371 1.00 84.88 219 GLU A O 1
ATOM 1740 N N . ALA A 1 220 ? 12.512 10.857 -17.779 1.00 85.25 220 ALA A N 1
ATOM 1741 C CA . ALA A 1 220 ? 11.812 10.075 -16.762 1.00 85.25 220 ALA A CA 1
ATOM 1742 C C . ALA A 1 220 ? 12.771 9.577 -15.666 1.00 85.25 220 ALA A C 1
ATOM 1744 O O . ALA A 1 220 ? 12.483 9.736 -14.478 1.00 85.25 220 ALA A O 1
ATOM 1745 N N . THR A 1 221 ? 13.935 9.047 -16.056 1.00 89.38 221 THR A N 1
ATOM 1746 C CA . THR A 1 221 ? 14.986 8.593 -15.131 1.00 89.38 221 THR A CA 1
ATOM 1747 C C . THR A 1 221 ? 15.521 9.740 -14.275 1.00 89.38 221 THR A C 1
ATOM 1749 O O . THR A 1 221 ? 15.624 9.604 -13.053 1.00 89.38 221 THR A O 1
ATOM 1752 N N . GLN A 1 222 ? 15.823 10.892 -14.886 1.00 91.38 222 GLN A N 1
ATOM 1753 C CA . GLN A 1 222 ? 16.314 12.056 -14.149 1.00 91.38 222 GLN A CA 1
ATOM 1754 C C . GLN A 1 222 ? 15.260 12.567 -13.163 1.00 91.38 222 GLN A C 1
ATOM 1756 O O . GLN A 1 222 ? 15.566 12.764 -11.990 1.00 91.38 222 GLN A O 1
ATOM 1761 N N . LYS A 1 223 ? 14.002 12.694 -13.601 1.00 93.06 223 LYS A N 1
ATOM 1762 C CA . LYS A 1 223 ? 12.903 13.153 -12.746 1.00 93.06 223 LYS A CA 1
ATOM 1763 C C . LYS A 1 223 ? 12.643 12.198 -11.577 1.00 93.06 223 LYS A C 1
ATOM 1765 O O . LYS A 1 223 ? 12.409 12.658 -10.462 1.00 93.06 223 LYS A O 1
ATOM 1770 N N . ALA A 1 224 ? 12.728 10.884 -11.799 1.00 93.69 224 ALA A N 1
ATOM 1771 C CA . ALA A 1 224 ? 12.608 9.889 -10.733 1.00 93.69 224 ALA A CA 1
ATOM 1772 C C . ALA A 1 224 ? 13.747 10.009 -9.706 1.00 93.69 224 ALA A C 1
ATOM 1774 O O . ALA A 1 224 ? 13.487 9.987 -8.502 1.00 93.69 224 ALA A O 1
ATOM 1775 N N . SER A 1 225 ? 14.987 10.206 -10.170 1.00 95.06 225 SER A N 1
ATOM 1776 C CA . SER A 1 225 ? 16.140 10.437 -9.292 1.00 95.06 225 SER A CA 1
ATOM 1777 C C . SER A 1 225 ? 15.998 11.728 -8.481 1.00 95.06 225 SER A C 1
ATOM 1779 O O . SER A 1 225 ? 16.215 11.718 -7.268 1.00 95.06 225 SER A O 1
ATOM 1781 N N . ASP A 1 226 ? 15.578 12.823 -9.116 1.00 95.06 226 ASP A N 1
ATOM 1782 C CA . ASP A 1 226 ? 15.390 14.117 -8.457 1.00 95.06 226 ASP A CA 1
ATOM 1783 C C . ASP A 1 226 ? 14.296 14.035 -7.382 1.00 95.06 226 ASP A C 1
ATOM 1785 O O . ASP A 1 226 ? 14.505 14.465 -6.245 1.00 95.06 226 ASP A O 1
ATOM 1789 N N . LEU A 1 227 ? 13.153 13.412 -7.695 1.00 95.12 227 LEU A N 1
ATOM 1790 C CA . LEU A 1 227 ? 12.078 13.193 -6.724 1.00 95.12 227 LEU A CA 1
ATOM 1791 C C . LEU A 1 227 ? 12.531 12.308 -5.562 1.00 95.12 227 LEU A C 1
ATOM 1793 O O . LEU A 1 227 ? 12.233 12.621 -4.412 1.00 95.12 227 LEU A O 1
ATOM 1797 N N . ALA A 1 228 ? 13.296 11.247 -5.815 1.00 94.25 228 ALA A N 1
ATOM 1798 C CA . ALA A 1 228 ? 13.822 10.410 -4.743 1.00 94.25 228 ALA A CA 1
ATOM 1799 C C . ALA A 1 228 ? 14.797 11.161 -3.821 1.00 94.25 228 ALA A C 1
ATOM 1801 O O . ALA A 1 228 ? 14.763 10.980 -2.600 1.00 94.25 228 ALA A O 1
ATOM 1802 N N . GLN A 1 229 ? 15.633 12.042 -4.380 1.00 94.19 229 GLN A N 1
ATOM 1803 C CA . GLN A 1 229 ? 16.502 12.921 -3.596 1.00 94.19 229 GLN A CA 1
ATOM 1804 C C . GLN A 1 229 ? 15.688 13.909 -2.751 1.00 94.19 229 GLN A C 1
ATOM 1806 O O . GLN A 1 229 ? 16.003 14.102 -1.573 1.00 94.19 229 GLN A O 1
ATOM 1811 N N . LEU A 1 230 ? 14.622 14.489 -3.311 1.00 94.31 230 LEU A N 1
ATOM 1812 C CA . LEU A 1 230 ? 13.704 15.367 -2.579 1.00 94.31 230 LEU A CA 1
ATOM 1813 C C . LEU A 1 230 ? 13.002 14.620 -1.441 1.00 94.31 230 LEU A C 1
ATOM 1815 O O . LEU A 1 230 ? 13.020 15.095 -0.305 1.00 94.31 230 LEU A O 1
ATOM 1819 N N . LEU A 1 231 ? 12.466 13.424 -1.713 1.00 93.56 231 LEU A N 1
ATOM 1820 C CA . LEU A 1 231 ? 11.847 12.551 -0.713 1.00 93.56 231 LEU A CA 1
ATOM 1821 C C . LEU A 1 231 ? 12.827 12.227 0.423 1.00 93.56 231 LEU A C 1
ATOM 1823 O O . LEU A 1 231 ? 12.475 12.341 1.597 1.00 93.56 231 LEU A O 1
ATOM 1827 N N . ALA A 1 232 ? 14.084 11.905 0.106 1.00 92.38 232 ALA A N 1
ATOM 1828 C CA . ALA A 1 232 ? 15.109 11.630 1.111 1.00 92.38 232 ALA A CA 1
ATOM 1829 C C . ALA A 1 232 ? 15.425 12.851 2.000 1.00 92.38 232 ALA A C 1
ATOM 1831 O O . ALA A 1 232 ? 15.762 12.693 3.178 1.00 92.38 232 ALA A O 1
ATOM 1832 N N . GLN A 1 233 ? 15.290 14.067 1.469 1.00 91.19 233 GLN A N 1
ATOM 1833 C CA . GLN A 1 233 ? 15.615 15.324 2.153 1.00 91.19 233 GLN A CA 1
ATOM 1834 C C . GLN A 1 233 ? 14.420 15.982 2.857 1.00 91.19 233 GLN A C 1
ATOM 1836 O O . GLN A 1 233 ? 14.576 17.043 3.465 1.00 91.19 233 GLN A O 1
ATOM 1841 N N . LEU A 1 234 ? 13.242 15.354 2.836 1.00 89.75 234 LEU A N 1
ATOM 1842 C CA . LEU A 1 234 ? 12.037 15.916 3.436 1.00 89.75 234 LEU A CA 1
ATOM 1843 C C . LEU A 1 234 ? 12.231 16.292 4.921 1.00 89.75 234 LEU A C 1
ATOM 1845 O O . LEU A 1 234 ? 12.692 15.459 5.713 1.00 89.75 234 LEU A O 1
ATOM 1849 N N . PRO A 1 235 ? 11.808 17.500 5.350 1.00 88.38 235 PRO A N 1
ATOM 1850 C CA . PRO A 1 235 ? 11.949 17.941 6.738 1.00 88.38 235 PRO A CA 1
ATOM 1851 C C . PRO A 1 235 ? 11.231 17.042 7.748 1.00 88.38 235 PRO A C 1
ATOM 1853 O O . PRO A 1 235 ? 11.726 16.846 8.857 1.00 88.38 235 PRO A O 1
ATOM 1856 N N . ILE A 1 236 ? 10.088 16.456 7.365 1.00 87.12 236 ILE A N 1
ATOM 1857 C CA . ILE A 1 236 ? 9.311 15.563 8.236 1.00 87.12 236 ILE A CA 1
ATOM 1858 C C . ILE A 1 236 ? 10.114 14.332 8.672 1.00 87.12 236 ILE A C 1
ATOM 1860 O O . ILE A 1 236 ? 9.958 13.855 9.793 1.00 87.12 236 ILE A O 1
ATOM 1864 N N . LEU A 1 237 ? 11.042 13.871 7.831 1.00 89.50 237 LEU A N 1
ATOM 1865 C CA . LEU A 1 237 ? 11.884 12.717 8.123 1.00 89.50 237 LEU A CA 1
ATOM 1866 C C . LEU A 1 237 ? 12.968 13.023 9.176 1.00 89.50 237 LEU A C 1
ATOM 1868 O O . LEU A 1 237 ? 13.522 12.096 9.762 1.00 89.50 237 LEU A O 1
ATOM 1872 N N . ASN A 1 238 ? 13.261 14.301 9.454 1.00 89.44 238 ASN A N 1
ATOM 1873 C CA . ASN A 1 238 ? 14.221 14.729 10.484 1.00 89.44 238 ASN A CA 1
ATOM 1874 C C . ASN A 1 238 ? 13.590 14.925 11.872 1.00 89.44 238 ASN A C 1
ATOM 1876 O O . ASN A 1 238 ? 14.297 15.266 12.817 1.00 89.44 238 ASN A O 1
ATOM 1880 N N . ARG A 1 239 ? 12.275 14.725 12.010 1.00 88.62 239 ARG A N 1
ATOM 1881 C CA . ARG A 1 239 ? 11.577 14.837 13.295 1.00 88.62 239 ARG A CA 1
ATOM 1882 C C . ARG A 1 239 ? 12.078 13.781 14.287 1.00 88.62 239 ARG A C 1
ATOM 1884 O O . ARG A 1 239 ? 12.266 12.618 13.916 1.00 88.62 239 ARG A O 1
ATOM 1891 N N . SER A 1 240 ? 12.292 14.173 15.542 1.00 87.50 240 SER A N 1
ATOM 1892 C CA . SER A 1 240 ? 12.781 13.270 16.596 1.00 87.50 240 SER A CA 1
ATOM 1893 C C . SER A 1 240 ? 11.762 12.189 16.952 1.00 87.50 240 SER A C 1
ATOM 1895 O O . SER A 1 240 ? 12.136 11.077 17.308 1.00 87.50 240 SER A O 1
ATOM 1897 N N . GLU A 1 241 ? 10.472 12.476 16.790 1.00 85.69 241 GLU A N 1
ATOM 1898 C CA . GLU A 1 241 ? 9.378 11.529 17.009 1.00 85.69 241 GLU A CA 1
ATOM 1899 C C . GLU A 1 241 ? 9.472 10.340 16.047 1.00 85.69 241 GLU A C 1
ATOM 1901 O O . GLU A 1 241 ? 9.197 9.203 16.431 1.00 85.69 241 GLU A O 1
ATOM 1906 N N . LEU A 1 242 ? 9.906 10.583 14.805 1.00 86.31 242 LEU A N 1
ATOM 1907 C CA . LEU A 1 242 ? 10.063 9.528 13.805 1.00 86.31 242 LEU A CA 1
ATOM 1908 C C . LEU A 1 242 ? 11.286 8.649 14.095 1.00 86.31 242 LEU A C 1
ATOM 1910 O O . LEU A 1 242 ? 11.243 7.438 13.892 1.00 86.31 242 LEU A O 1
ATOM 1914 N N . GLU A 1 243 ? 12.360 9.251 14.610 1.00 86.44 243 GLU A N 1
ATOM 1915 C CA . GLU A 1 243 ? 13.539 8.518 15.083 1.00 86.44 243 GLU A CA 1
ATOM 1916 C C . GLU A 1 243 ? 13.192 7.591 16.242 1.00 86.44 243 GLU A C 1
ATOM 1918 O O . GLU A 1 243 ? 13.518 6.404 16.215 1.00 86.44 243 GLU A O 1
ATOM 1923 N N . LEU A 1 244 ? 12.476 8.134 17.229 1.00 87.44 244 LEU A N 1
ATOM 1924 C CA . LEU A 1 244 ? 12.014 7.387 18.387 1.00 87.44 244 LEU A CA 1
ATOM 1925 C C . LEU A 1 244 ? 11.083 6.248 17.965 1.00 87.44 244 LEU A C 1
ATOM 1927 O O . LEU A 1 244 ? 11.238 5.132 18.446 1.00 87.44 244 LEU A O 1
ATOM 1931 N N . SER A 1 245 ? 10.176 6.498 17.017 1.00 86.44 245 SER A N 1
ATOM 1932 C CA . SER A 1 245 ? 9.271 5.470 16.490 1.00 86.44 245 SER A CA 1
ATOM 1933 C C . SER A 1 245 ? 10.043 4.294 15.887 1.00 86.44 245 SER A C 1
ATOM 1935 O O . SER A 1 245 ? 9.764 3.145 16.214 1.00 86.44 245 SER A O 1
ATOM 1937 N N . ALA A 1 246 ? 11.063 4.554 15.062 1.00 86.94 246 ALA A N 1
ATOM 1938 C CA . ALA A 1 246 ? 11.893 3.493 14.490 1.00 86.94 246 ALA A CA 1
ATOM 1939 C C . ALA A 1 246 ? 12.686 2.717 15.560 1.00 86.94 246 ALA A C 1
ATOM 1941 O O . ALA A 1 246 ? 12.878 1.508 15.424 1.00 86.94 246 ALA A O 1
ATOM 1942 N N . ALA A 1 247 ? 13.151 3.393 16.614 1.00 87.69 247 ALA A N 1
ATOM 1943 C CA . ALA A 1 247 ? 13.837 2.752 17.734 1.00 87.69 247 ALA A CA 1
ATOM 1944 C C . ALA A 1 247 ? 12.896 1.844 18.546 1.00 87.69 247 ALA A C 1
ATOM 1946 O O . ALA A 1 247 ? 13.238 0.688 18.778 1.00 87.69 247 ALA A O 1
ATOM 1947 N N . LEU A 1 248 ? 11.699 2.328 18.890 1.00 87.19 248 LEU A N 1
ATOM 1948 C CA . LEU A 1 248 ? 10.677 1.563 19.617 1.00 87.19 248 LEU A CA 1
ATOM 1949 C C . LEU A 1 248 ? 10.207 0.338 18.825 1.00 87.19 248 LEU A C 1
ATOM 1951 O O . LEU A 1 248 ? 10.094 -0.755 19.374 1.00 87.19 248 LEU A O 1
ATOM 1955 N N . LEU A 1 249 ? 9.996 0.490 17.512 1.00 88.25 249 LEU A N 1
ATOM 1956 C CA . LEU A 1 249 ? 9.659 -0.639 16.645 1.00 88.25 249 LEU A CA 1
ATOM 1957 C C . LEU A 1 249 ? 10.760 -1.708 16.681 1.00 88.25 249 LEU A C 1
ATOM 1959 O O . LEU A 1 249 ? 10.457 -2.887 16.805 1.00 88.25 249 LEU A O 1
ATOM 1963 N N . ARG A 1 250 ? 12.041 -1.318 16.631 1.00 86.50 250 ARG A N 1
ATOM 1964 C CA . ARG A 1 250 ? 13.164 -2.269 16.724 1.00 86.50 250 ARG A CA 1
ATOM 1965 C C . ARG A 1 250 ? 13.272 -2.943 18.081 1.00 86.50 250 ARG A C 1
ATOM 1967 O O . ARG A 1 250 ? 13.626 -4.115 18.126 1.00 86.50 250 ARG A O 1
ATOM 1974 N N . GLU A 1 251 ? 12.981 -2.227 19.158 1.00 84.44 251 GLU A N 1
ATOM 1975 C CA . GLU A 1 251 ? 12.948 -2.794 20.506 1.00 84.44 251 GLU A CA 1
ATOM 1976 C C . GLU A 1 251 ? 11.869 -3.880 20.616 1.00 84.44 251 GLU A C 1
ATOM 1978 O O . GLU A 1 251 ? 12.169 -4.996 21.033 1.00 84.44 251 GLU A O 1
ATOM 1983 N N . SER A 1 252 ? 10.662 -3.611 20.110 1.00 81.25 252 SER A N 1
ATOM 1984 C CA . SER A 1 252 ? 9.596 -4.618 19.992 1.00 81.25 252 SER A CA 1
ATOM 1985 C C . SER A 1 252 ? 9.990 -5.781 19.064 1.00 81.25 252 SER A C 1
ATOM 1987 O O . SER A 1 252 ? 9.670 -6.941 19.304 1.00 81.25 252 SER A O 1
ATOM 1989 N N . GLY A 1 253 ? 10.772 -5.514 18.018 1.00 76.19 253 GLY A N 1
ATOM 1990 C CA . GLY A 1 253 ? 11.340 -6.565 17.171 1.00 76.19 253 GLY A CA 1
ATOM 1991 C C . GLY A 1 253 ? 12.380 -7.435 17.874 1.00 76.19 253 GLY A C 1
ATOM 1992 O O . GLY A 1 253 ? 12.502 -8.617 17.564 1.00 76.19 253 GLY A O 1
ATOM 1993 N N . ALA A 1 254 ? 13.132 -6.871 18.820 1.00 75.31 254 ALA A N 1
ATOM 1994 C CA . ALA A 1 254 ? 14.121 -7.609 19.592 1.00 75.31 254 ALA A CA 1
ATOM 1995 C C . ALA A 1 254 ? 13.451 -8.599 20.553 1.00 75.31 254 ALA A C 1
ATOM 1997 O O . ALA A 1 254 ? 13.922 -9.730 20.656 1.00 75.31 254 ALA A O 1
ATOM 1998 N N . THR A 1 255 ? 12.325 -8.222 21.173 1.00 71.31 255 THR A N 1
ATOM 1999 C CA . THR A 1 255 ? 11.517 -9.150 21.985 1.00 71.31 255 THR A CA 1
ATOM 2000 C C . THR A 1 255 ? 10.885 -10.240 21.119 1.00 71.31 255 THR A C 1
ATOM 2002 O O . THR A 1 255 ? 10.883 -11.406 21.500 1.00 71.31 255 THR A O 1
ATOM 2005 N N . ALA A 1 256 ? 10.452 -9.905 19.899 1.00 69.31 256 ALA A N 1
ATOM 2006 C CA . ALA A 1 256 ? 9.969 -10.879 18.917 1.00 69.31 256 ALA A CA 1
ATOM 2007 C C . ALA A 1 256 ? 11.045 -11.879 18.464 1.00 69.31 256 ALA A C 1
ATOM 2009 O O . ALA A 1 256 ? 10.721 -12.951 17.956 1.00 69.31 256 ALA A O 1
ATOM 2010 N N . ASN A 1 257 ? 12.325 -11.524 18.580 1.00 65.06 257 ASN A N 1
ATOM 2011 C CA . ASN A 1 257 ? 13.435 -12.370 18.155 1.00 65.06 257 ASN A CA 1
ATOM 2012 C C . ASN A 1 257 ? 13.900 -13.340 19.255 1.00 65.06 257 ASN A C 1
ATOM 2014 O O . ASN A 1 257 ? 14.788 -14.158 19.006 1.00 65.06 257 ASN A O 1
ATOM 2018 N N . GLU A 1 258 ? 13.313 -13.270 20.455 1.00 60.59 258 GLU A N 1
ATOM 2019 C CA . GLU A 1 258 ? 13.487 -14.306 21.468 1.00 60.59 258 GLU A CA 1
ATOM 2020 C C . GLU A 1 258 ? 12.891 -15.617 20.932 1.00 60.59 258 GLU A C 1
ATOM 2022 O O . GLU A 1 258 ? 11.720 -15.705 20.570 1.00 60.59 258 GLU A O 1
ATOM 2027 N N . CYS A 1 259 ? 13.747 -16.628 20.788 1.00 55.62 259 CYS A N 1
ATOM 2028 C CA . CYS A 1 259 ? 13.398 -17.906 20.182 1.00 55.62 259 CYS A CA 1
ATOM 2029 C C . CYS A 1 259 ? 12.330 -18.622 21.023 1.00 55.62 259 CYS A C 1
ATOM 2031 O O . CYS A 1 259 ? 12.613 -19.058 22.144 1.00 55.62 259 CYS A O 1
ATOM 2033 N N . ILE A 1 260 ? 11.128 -18.795 20.473 1.00 54.47 260 ILE A N 1
ATOM 2034 C CA . ILE A 1 260 ? 10.130 -19.696 21.045 1.00 54.47 260 ILE A CA 1
ATOM 2035 C C . ILE A 1 260 ? 10.408 -21.080 20.462 1.00 54.47 260 ILE A C 1
ATOM 2037 O O . ILE A 1 260 ? 10.225 -21.329 19.271 1.00 54.47 260 ILE A O 1
ATOM 2041 N N . LEU A 1 261 ? 10.884 -21.997 21.304 1.00 52.25 261 LEU A N 1
ATOM 2042 C CA . LEU A 1 261 ? 11.027 -23.402 20.927 1.00 52.25 261 LEU A CA 1
ATOM 2043 C C . LEU A 1 261 ? 9.641 -24.055 20.934 1.00 52.25 261 LEU A C 1
ATOM 2045 O O . LEU A 1 261 ? 9.204 -24.602 21.948 1.00 52.25 261 LEU A O 1
ATOM 2049 N N . ALA A 1 262 ? 8.943 -23.989 19.802 1.00 51.91 262 ALA A N 1
ATOM 2050 C CA . ALA A 1 262 ? 7.693 -24.706 19.604 1.00 51.91 262 ALA A CA 1
ATOM 2051 C C . ALA A 1 262 ? 7.977 -26.160 19.187 1.00 51.91 262 ALA A C 1
ATOM 2053 O O . ALA A 1 262 ? 8.815 -26.440 18.324 1.00 51.91 262 ALA A O 1
ATOM 2054 N N . PHE A 1 263 ? 7.268 -27.107 19.805 1.00 50.44 263 PHE A N 1
ATOM 2055 C CA . PHE A 1 263 ? 7.278 -28.507 19.385 1.00 50.44 263 PHE A CA 1
ATOM 2056 C C . PHE A 1 263 ? 6.109 -28.746 18.432 1.00 50.44 263 PHE A C 1
ATOM 2058 O O . PHE A 1 263 ? 4.955 -28.527 18.806 1.00 50.44 263 PHE A O 1
ATOM 2065 N N . ASN A 1 264 ? 6.380 -29.252 17.228 1.00 53.84 264 ASN A N 1
ATOM 2066 C CA . ASN A 1 264 ? 5.305 -29.800 16.402 1.00 53.84 264 ASN A CA 1
ATOM 2067 C C . ASN A 1 264 ? 4.781 -31.132 16.995 1.00 53.84 264 ASN A C 1
ATOM 2069 O O . ASN A 1 264 ? 5.367 -31.698 17.924 1.00 53.84 264 ASN A O 1
ATOM 2073 N N . GLN A 1 265 ? 3.677 -31.658 16.448 1.00 53.47 265 GLN A N 1
ATOM 2074 C CA . GLN A 1 265 ? 3.101 -32.946 16.877 1.00 53.47 265 GLN A CA 1
ATOM 2075 C C . GLN A 1 265 ? 4.096 -34.121 16.746 1.00 53.47 265 GLN A C 1
ATOM 2077 O O . GLN A 1 265 ? 4.012 -35.086 17.506 1.00 53.47 265 GLN A O 1
ATOM 2082 N N . ASP A 1 266 ? 5.087 -33.989 15.860 1.00 56.09 266 ASP A N 1
ATOM 2083 C CA . ASP A 1 266 ? 6.154 -34.961 15.604 1.00 56.09 266 ASP A CA 1
ATOM 2084 C C . ASP A 1 266 ? 7.442 -34.712 16.421 1.00 56.09 266 ASP A C 1
ATOM 2086 O O . ASP A 1 266 ? 8.459 -35.372 16.198 1.00 56.09 266 ASP A O 1
ATOM 2090 N N . LYS A 1 267 ? 7.419 -33.788 17.397 1.00 51.19 267 LYS A N 1
ATOM 2091 C CA . LYS A 1 267 ? 8.560 -33.403 18.255 1.00 51.19 267 LYS A CA 1
ATOM 2092 C C . LYS A 1 267 ? 9.801 -32.891 17.507 1.00 51.19 267 LYS A C 1
ATOM 2094 O O . LYS A 1 267 ? 10.910 -32.963 18.038 1.00 51.19 267 LYS A O 1
ATOM 2099 N N . GLN A 1 268 ? 9.643 -32.373 16.296 1.00 50.41 268 GLN A N 1
ATOM 2100 C CA . GLN A 1 268 ? 10.694 -31.623 15.615 1.00 50.41 268 GLN A CA 1
ATOM 2101 C C . GLN A 1 268 ? 10.740 -30.194 16.163 1.00 50.41 268 GLN A C 1
ATOM 2103 O O . GLN A 1 268 ? 9.701 -29.589 16.437 1.00 50.41 268 GLN A O 1
ATOM 2108 N N . PHE A 1 269 ? 11.958 -29.678 16.332 1.00 50.88 269 PHE A N 1
ATOM 2109 C CA . PHE A 1 269 ? 12.198 -28.288 16.701 1.00 50.88 269 PHE A CA 1
ATOM 2110 C C . PHE A 1 269 ? 11.837 -27.391 15.517 1.00 50.88 269 PHE A C 1
ATOM 2112 O O . PHE A 1 269 ? 12.418 -27.542 14.442 1.00 50.88 269 PHE A O 1
ATOM 2119 N N . LEU A 1 270 ? 10.905 -26.465 15.721 1.00 51.12 270 LEU A N 1
ATOM 2120 C CA . LEU A 1 270 ? 10.706 -25.333 14.826 1.00 51.12 270 LEU A CA 1
ATOM 2121 C C . LEU A 1 270 ? 11.208 -24.089 15.558 1.00 51.12 270 LEU A C 1
ATOM 2123 O O . LEU A 1 270 ? 10.753 -23.776 16.657 1.00 51.12 270 LEU A O 1
ATOM 2127 N N . GLU A 1 271 ? 12.204 -23.429 14.975 1.00 53.03 271 GLU A N 1
ATOM 2128 C CA . GLU A 1 271 ? 12.639 -22.109 15.417 1.00 53.03 271 GLU A CA 1
ATOM 2129 C C . GLU A 1 271 ? 11.623 -21.094 14.887 1.00 53.03 271 GLU A C 1
ATOM 2131 O O . GLU A 1 271 ? 11.692 -20.674 13.734 1.00 53.03 271 GLU A O 1
ATOM 2136 N N . GLU A 1 272 ? 10.634 -20.743 15.709 1.00 60.94 272 GLU A N 1
ATOM 2137 C CA . GLU A 1 272 ? 9.632 -19.736 15.359 1.00 60.94 272 GLU A CA 1
ATOM 2138 C C . GLU A 1 272 ? 9.907 -18.460 16.155 1.00 60.94 272 GLU A C 1
ATOM 2140 O O . GLU A 1 272 ? 9.427 -18.287 17.274 1.00 60.94 272 GLU A O 1
ATOM 2145 N N . SER A 1 273 ? 10.684 -17.538 15.581 1.00 74.25 273 SER A N 1
ATOM 2146 C CA . SER A 1 273 ? 10.709 -16.165 16.091 1.00 74.25 273 SER A CA 1
ATOM 2147 C C . SER A 1 273 ? 9.435 -15.425 15.671 1.00 74.25 273 SER A C 1
ATOM 2149 O O . SER A 1 273 ? 8.843 -15.706 14.624 1.00 74.25 273 SER A O 1
ATOM 2151 N N . GLY A 1 274 ? 9.009 -14.435 16.452 1.00 79.19 274 GLY A N 1
ATOM 2152 C CA . GLY A 1 274 ? 7.906 -13.547 16.081 1.00 79.19 274 GLY A CA 1
ATOM 2153 C C . GLY A 1 274 ? 8.161 -12.830 14.752 1.00 79.19 274 GLY A C 1
ATOM 2154 O O . GLY A 1 274 ? 7.264 -12.718 13.918 1.00 79.19 274 GLY A O 1
ATOM 2155 N N . ILE A 1 275 ? 9.418 -12.469 14.472 1.00 83.19 275 ILE A N 1
ATOM 2156 C CA . ILE A 1 275 ? 9.828 -11.922 13.170 1.00 83.19 275 ILE A CA 1
ATOM 2157 C C . ILE A 1 275 ? 9.579 -12.918 12.031 1.00 83.19 275 ILE A C 1
ATOM 2159 O O . ILE A 1 275 ? 9.075 -12.531 10.974 1.00 83.19 275 ILE A O 1
ATOM 2163 N N . TRP A 1 276 ? 9.890 -14.202 12.231 1.00 83.88 276 TRP A N 1
ATOM 2164 C CA . TRP A 1 276 ? 9.572 -15.235 11.249 1.00 83.88 276 TRP A CA 1
ATOM 2165 C C . TRP A 1 276 ? 8.056 -15.353 11.033 1.00 83.88 276 TRP A C 1
ATOM 2167 O O . TRP A 1 276 ? 7.605 -15.353 9.887 1.00 83.88 276 TRP A O 1
ATOM 2177 N N . GLN A 1 277 ? 7.253 -15.341 12.103 1.00 85.06 277 GLN A N 1
ATOM 2178 C CA . GLN A 1 277 ? 5.788 -15.381 11.992 1.00 85.06 277 GLN A CA 1
ATOM 2179 C C . GLN A 1 277 ? 5.228 -14.174 11.221 1.00 85.06 277 GLN A C 1
ATOM 2181 O O . GLN A 1 277 ? 4.334 -14.340 10.385 1.00 85.06 277 GLN A O 1
ATOM 2186 N N . MET A 1 278 ? 5.773 -12.970 11.441 1.00 88.12 278 MET A N 1
ATOM 2187 C CA . MET A 1 278 ? 5.418 -11.775 10.667 1.00 88.12 278 MET A CA 1
ATOM 2188 C C . MET A 1 278 ? 5.748 -11.952 9.183 1.00 88.12 278 MET A C 1
ATOM 2190 O O . MET A 1 278 ? 4.896 -11.681 8.341 1.00 88.12 278 MET A O 1
ATOM 2194 N N . ARG A 1 279 ? 6.942 -12.459 8.843 1.00 88.19 279 ARG A N 1
ATOM 2195 C CA . ARG A 1 279 ? 7.334 -12.733 7.446 1.00 88.19 279 ARG A CA 1
ATOM 2196 C C . ARG A 1 279 ? 6.383 -13.726 6.779 1.00 88.19 279 ARG A C 1
ATOM 2198 O O . ARG A 1 279 ? 5.914 -13.471 5.670 1.00 88.19 279 ARG A O 1
ATOM 2205 N N . GLN A 1 280 ? 6.037 -14.820 7.461 1.00 87.88 280 GLN A N 1
ATOM 2206 C CA . GLN A 1 280 ? 5.102 -15.811 6.921 1.00 87.88 280 GLN A CA 1
ATOM 2207 C C . GLN A 1 280 ? 3.712 -15.231 6.678 1.00 87.88 280 GLN A C 1
ATOM 2209 O O . GLN A 1 280 ? 3.124 -15.471 5.623 1.00 87.88 280 GLN A O 1
ATOM 2214 N N . ARG A 1 281 ? 3.187 -14.434 7.614 1.00 89.88 281 ARG A N 1
ATOM 2215 C CA . ARG A 1 281 ? 1.872 -13.799 7.452 1.00 89.88 281 ARG A CA 1
ATOM 2216 C C . ARG A 1 281 ? 1.884 -12.695 6.407 1.00 89.88 281 ARG A C 1
ATOM 2218 O O . ARG A 1 281 ? 0.920 -12.595 5.657 1.00 89.88 281 ARG A O 1
ATOM 2225 N N . SER A 1 282 ? 2.978 -11.947 6.268 1.00 91.00 282 SER A N 1
ATOM 2226 C CA . SER A 1 282 ? 3.152 -10.997 5.164 1.00 91.00 282 SER A CA 1
ATOM 2227 C C . SER A 1 282 ? 3.100 -11.693 3.804 1.00 91.00 282 SER A C 1
ATOM 2229 O O . SER A 1 282 ? 2.396 -11.228 2.910 1.00 91.00 282 SER A O 1
ATOM 2231 N N . ARG A 1 283 ? 3.768 -12.845 3.658 1.00 89.81 283 ARG A N 1
ATOM 2232 C CA . ARG A 1 283 ? 3.703 -13.673 2.440 1.00 89.81 283 ARG A CA 1
ATOM 2233 C C . ARG A 1 283 ? 2.307 -14.252 2.213 1.00 89.81 283 ARG A C 1
ATOM 2235 O O . ARG A 1 283 ? 1.818 -14.255 1.086 1.00 89.81 283 ARG A O 1
ATOM 2242 N N . ALA A 1 284 ? 1.662 -14.741 3.272 1.00 91.38 284 ALA A N 1
ATOM 2243 C CA . ALA A 1 284 ? 0.307 -15.277 3.203 1.00 91.38 284 ALA A CA 1
ATOM 2244 C C . ALA A 1 284 ? -0.707 -14.205 2.788 1.00 91.38 284 ALA A C 1
ATOM 2246 O O . ALA A 1 284 ? -1.592 -14.488 1.989 1.00 91.38 284 ALA A O 1
ATOM 2247 N N . MET A 1 285 ? -0.538 -12.970 3.260 1.00 92.62 285 MET A N 1
ATOM 2248 C CA . MET A 1 285 ? -1.356 -11.830 2.863 1.00 92.62 285 MET A CA 1
ATOM 2249 C C . MET A 1 285 ? -1.215 -11.540 1.365 1.00 92.62 285 MET A C 1
ATOM 2251 O O . MET A 1 285 ? -2.223 -11.429 0.682 1.00 92.62 285 MET A O 1
ATOM 2255 N N . LEU A 1 286 ? -0.001 -11.526 0.803 1.00 91.69 286 LEU A N 1
ATOM 2256 C CA . LEU A 1 286 ? 0.167 -11.341 -0.647 1.00 91.69 286 LEU A CA 1
ATOM 2257 C C . LEU A 1 286 ? -0.475 -12.465 -1.479 1.00 91.69 286 LEU A C 1
ATOM 2259 O O . LEU A 1 286 ? -1.025 -12.197 -2.544 1.00 91.69 286 LEU A O 1
ATOM 2263 N N . ARG A 1 287 ? -0.449 -13.705 -0.976 1.00 91.06 287 ARG A N 1
ATOM 2264 C CA . ARG A 1 287 ? -1.115 -14.860 -1.601 1.00 91.06 287 ARG A CA 1
ATOM 2265 C C . ARG A 1 287 ? -2.635 -14.845 -1.431 1.00 91.06 287 ARG A C 1
ATOM 2267 O O . ARG A 1 287 ? -3.347 -15.330 -2.299 1.00 91.06 287 ARG A O 1
ATOM 2274 N N . VAL A 1 288 ? -3.166 -14.313 -0.329 1.00 92.88 288 VAL A N 1
ATOM 2275 C CA . VAL A 1 288 ? -4.624 -14.216 -0.142 1.00 92.88 288 VAL A CA 1
ATOM 2276 C C . VAL A 1 288 ? -5.241 -13.194 -1.091 1.00 92.88 288 VAL A C 1
ATOM 2278 O O . VAL A 1 288 ? -6.395 -13.350 -1.478 1.00 92.88 288 VAL A O 1
ATOM 2281 N N . MET A 1 289 ? -4.461 -12.203 -1.537 1.00 92.38 289 MET A N 1
ATOM 2282 C CA . MET A 1 289 ? -4.897 -11.280 -2.587 1.00 92.38 289 MET A CA 1
ATOM 2283 C C . MET A 1 289 ? -5.173 -11.996 -3.916 1.00 92.38 289 MET A C 1
ATOM 2285 O O . MET A 1 289 ? -5.943 -11.479 -4.716 1.00 92.38 289 MET A O 1
ATOM 2289 N N . ASP A 1 290 ? -4.621 -13.195 -4.152 1.00 91.25 290 ASP A N 1
ATOM 2290 C CA . ASP A 1 290 ? -4.963 -14.018 -5.326 1.00 91.25 290 ASP A CA 1
ATOM 2291 C C . ASP A 1 290 ? -6.404 -14.542 -5.302 1.00 91.25 290 ASP A C 1
ATOM 2293 O O . ASP A 1 290 ? -6.913 -15.012 -6.313 1.00 91.25 290 ASP A O 1
ATOM 2297 N N . CYS A 1 291 ? -7.080 -14.433 -4.159 1.00 91.56 291 CYS A N 1
ATOM 2298 C CA . CYS A 1 291 ? -8.491 -14.764 -4.006 1.00 91.56 291 CYS A CA 1
ATOM 2299 C C . CYS A 1 291 ? -9.428 -13.579 -4.272 1.00 91.56 291 CYS A C 1
ATOM 2301 O O . CYS A 1 291 ? -10.641 -13.733 -4.168 1.00 91.56 291 CYS A O 1
ATOM 2303 N N . ILE A 1 292 ? -8.894 -12.395 -4.587 1.00 91.38 292 ILE A N 1
ATOM 2304 C CA . ILE A 1 292 ? -9.697 -11.214 -4.908 1.00 91.38 292 ILE A CA 1
ATOM 2305 C C . ILE A 1 292 ? -10.093 -11.255 -6.385 1.00 91.38 292 ILE A C 1
ATOM 2307 O O . ILE A 1 292 ? -9.230 -11.252 -7.261 1.00 91.38 292 ILE A O 1
ATOM 2311 N N . ALA A 1 293 ? -11.401 -11.233 -6.645 1.00 88.75 293 ALA A N 1
ATOM 2312 C CA . ALA A 1 293 ? -11.960 -11.269 -7.997 1.00 88.75 293 ALA A CA 1
ATOM 2313 C C . ALA A 1 293 ? -11.720 -9.969 -8.789 1.00 88.75 293 ALA A C 1
ATOM 2315 O O . ALA A 1 293 ? -11.469 -9.992 -9.988 1.00 88.75 293 ALA A O 1
ATOM 2316 N N . CYS A 1 294 ? -11.793 -8.825 -8.106 1.00 91.50 294 CYS A N 1
ATOM 2317 C CA . CYS A 1 294 ? -11.586 -7.500 -8.686 1.00 91.50 294 CYS A CA 1
ATOM 2318 C C . CYS A 1 294 ? -10.107 -7.263 -9.033 1.00 91.50 294 CYS A C 1
ATOM 2320 O O . CYS A 1 294 ? -9.263 -7.206 -8.134 1.00 91.50 294 CYS A O 1
ATOM 2322 N N . GLY A 1 295 ? -9.801 -7.067 -10.321 1.00 92.19 295 GLY A N 1
ATOM 2323 C CA . GLY A 1 295 ? -8.442 -6.850 -10.824 1.00 92.19 295 GLY A CA 1
ATOM 2324 C C . GLY A 1 295 ? -7.758 -5.633 -10.197 1.00 92.19 295 GLY A C 1
ATOM 2325 O O . GLY A 1 295 ? -6.672 -5.760 -9.632 1.00 92.19 295 GLY A O 1
ATOM 2326 N N . VAL A 1 296 ? -8.434 -4.479 -10.185 1.00 93.44 296 VAL A N 1
ATOM 2327 C CA . VAL A 1 296 ? -7.925 -3.235 -9.565 1.00 93.44 296 VAL A CA 1
ATOM 2328 C C . VAL A 1 296 ? -7.672 -3.419 -8.061 1.00 93.44 296 VAL A C 1
ATOM 2330 O O . VAL A 1 296 ? -6.627 -3.032 -7.532 1.00 93.44 296 VAL A O 1
ATOM 2333 N N . CYS A 1 297 ? -8.600 -4.077 -7.363 1.00 94.25 297 CYS A N 1
ATOM 2334 C CA . CYS A 1 297 ? -8.520 -4.326 -5.924 1.00 94.25 297 CYS A CA 1
ATOM 2335 C C . CYS A 1 297 ? -7.363 -5.272 -5.576 1.00 94.25 297 CYS A C 1
ATOM 2337 O O . CYS A 1 297 ? -6.648 -5.054 -4.599 1.00 94.25 297 CYS A O 1
ATOM 2339 N N . ARG A 1 298 ? -7.159 -6.318 -6.386 1.00 94.19 298 ARG A N 1
ATOM 2340 C CA . ARG A 1 298 ? -6.046 -7.262 -6.249 1.00 94.19 298 ARG A CA 1
ATOM 2341 C C . ARG A 1 298 ? -4.706 -6.579 -6.497 1.00 94.19 298 ARG A C 1
ATOM 2343 O O . ARG A 1 298 ? -3.787 -6.766 -5.700 1.00 94.19 298 ARG A O 1
ATOM 2350 N N . LEU A 1 299 ? -4.614 -5.771 -7.554 1.00 94.81 299 LEU A N 1
ATOM 2351 C CA . LEU A 1 299 ? -3.419 -5.009 -7.915 1.00 94.81 299 LEU A CA 1
ATOM 2352 C C . LEU A 1 299 ? -2.988 -4.095 -6.762 1.00 94.81 299 LEU A C 1
ATOM 2354 O O . LEU A 1 299 ? -1.888 -4.234 -6.219 1.00 94.81 299 LEU A O 1
ATOM 2358 N N . HIS A 1 300 ? -3.881 -3.211 -6.316 1.00 96.25 300 HIS A N 1
ATOM 2359 C CA . HIS A 1 300 ? -3.570 -2.283 -5.234 1.00 96.25 300 HIS A CA 1
ATOM 2360 C C . HIS A 1 300 ? -3.422 -2.954 -3.872 1.00 96.25 300 HIS A C 1
ATOM 2362 O O . HIS A 1 300 ? -2.546 -2.551 -3.107 1.00 96.25 300 HIS A O 1
ATOM 2368 N N . GLY A 1 301 ? -4.213 -3.989 -3.575 1.00 95.19 301 GLY A N 1
ATOM 2369 C CA . GLY A 1 301 ? -4.097 -4.761 -2.340 1.00 95.19 301 GLY A CA 1
ATOM 2370 C C . GLY A 1 301 ? -2.718 -5.404 -2.201 1.00 95.19 301 GLY A C 1
ATOM 2371 O O . GLY A 1 301 ? -2.078 -5.269 -1.155 1.00 95.19 301 GLY A O 1
ATOM 2372 N N . LYS A 1 302 ? -2.212 -6.022 -3.280 1.00 94.62 302 LYS A N 1
ATOM 2373 C CA . LYS A 1 302 ? -0.846 -6.562 -3.329 1.00 94.62 302 LYS A CA 1
ATOM 2374 C C . LYS A 1 302 ? 0.199 -5.466 -3.164 1.00 94.62 302 LYS A C 1
ATOM 2376 O O . LYS A 1 302 ? 1.052 -5.599 -2.296 1.00 94.62 302 LYS A O 1
ATOM 2381 N N . ILE A 1 303 ? 0.135 -4.389 -3.947 1.00 95.75 303 ILE A N 1
ATOM 2382 C CA . ILE A 1 303 ? 1.172 -3.339 -3.947 1.00 95.75 303 ILE A CA 1
ATOM 2383 C C . ILE A 1 303 ? 1.224 -2.592 -2.611 1.00 95.75 303 ILE A C 1
ATOM 2385 O O . ILE A 1 303 ? 2.306 -2.373 -2.069 1.00 95.75 303 ILE A O 1
ATOM 2389 N N . CYS A 1 304 ? 0.068 -2.233 -2.050 1.00 96.50 304 CYS A N 1
ATOM 2390 C CA . CYS A 1 304 ? 0.001 -1.518 -0.778 1.00 96.50 304 CYS A CA 1
ATOM 2391 C C . CYS A 1 304 ? 0.565 -2.377 0.360 1.00 96.50 304 CYS A C 1
ATOM 2393 O O . CYS A 1 304 ? 1.441 -1.934 1.106 1.00 96.50 304 CYS A O 1
ATOM 2395 N N . TRP A 1 305 ? 0.142 -3.644 0.448 1.00 96.44 305 TRP A N 1
ATOM 2396 C CA . TRP A 1 305 ? 0.689 -4.552 1.451 1.00 96.44 305 TRP A CA 1
ATOM 2397 C C . TRP A 1 305 ? 2.168 -4.876 1.207 1.00 96.44 305 TRP A C 1
ATOM 2399 O O . TRP A 1 305 ? 2.934 -4.978 2.162 1.00 96.44 305 TRP A O 1
ATOM 2409 N N . PHE A 1 306 ? 2.602 -4.981 -0.050 1.00 95.62 306 PHE A N 1
ATOM 2410 C CA . PHE A 1 306 ? 4.009 -5.165 -0.397 1.00 95.62 306 PHE A CA 1
ATOM 2411 C C . PHE A 1 306 ? 4.858 -3.992 0.116 1.00 95.62 306 PHE A C 1
ATOM 2413 O O . PHE A 1 306 ? 5.886 -4.223 0.747 1.00 95.62 306 PHE A O 1
ATOM 2420 N N . GLY A 1 307 ? 4.388 -2.750 -0.030 1.00 96.50 307 GLY A N 1
ATOM 2421 C CA . GLY A 1 307 ? 5.056 -1.572 0.528 1.00 96.50 307 GLY A CA 1
ATOM 2422 C C . GLY A 1 307 ? 5.144 -1.594 2.055 1.00 96.50 307 GLY A C 1
ATOM 2423 O O . GLY A 1 307 ? 6.206 -1.316 2.616 1.00 96.50 307 GLY A O 1
ATOM 2424 N N . VAL A 1 308 ? 4.073 -2.011 2.739 1.00 96.88 308 VAL A N 1
ATOM 2425 C CA . VAL A 1 308 ? 4.087 -2.222 4.198 1.00 96.88 308 VAL A CA 1
ATOM 2426 C C . VAL A 1 308 ? 5.060 -3.339 4.589 1.00 96.88 308 VAL A C 1
ATOM 2428 O O . VAL A 1 308 ? 5.837 -3.177 5.527 1.00 96.88 308 VAL A O 1
ATOM 2431 N N . ALA A 1 309 ? 5.094 -4.451 3.854 1.00 94.88 309 ALA A N 1
ATOM 2432 C CA . ALA A 1 309 ? 6.036 -5.542 4.087 1.00 94.88 309 ALA A CA 1
ATOM 2433 C C . ALA A 1 309 ? 7.495 -5.102 3.869 1.00 94.88 309 ALA A C 1
ATOM 2435 O O . ALA A 1 309 ? 8.375 -5.483 4.643 1.00 94.88 309 ALA A O 1
ATOM 2436 N N . THR A 1 310 ? 7.757 -4.247 2.877 1.00 94.56 310 THR A N 1
ATOM 2437 C CA . THR A 1 310 ? 9.053 -3.584 2.695 1.00 94.56 310 THR A CA 1
ATOM 2438 C C . THR A 1 310 ? 9.377 -2.653 3.865 1.00 94.56 310 THR A C 1
ATOM 2440 O O . THR A 1 310 ? 10.518 -2.640 4.329 1.00 94.56 310 THR A O 1
ATOM 2443 N N . ALA A 1 311 ? 8.400 -1.914 4.398 1.00 95.25 311 ALA A N 1
ATOM 2444 C CA . ALA A 1 311 ? 8.613 -1.088 5.582 1.00 95.25 311 ALA A CA 1
ATOM 2445 C C . ALA A 1 311 ? 9.025 -1.939 6.794 1.00 95.25 311 ALA A C 1
ATOM 2447 O O . ALA A 1 311 ? 10.022 -1.640 7.454 1.00 95.25 311 ALA A O 1
ATOM 2448 N N . LEU A 1 312 ? 8.329 -3.056 7.027 1.00 93.12 312 LEU A N 1
ATOM 2449 C CA . LEU A 1 312 ? 8.690 -4.030 8.058 1.00 93.12 312 LEU A CA 1
ATOM 2450 C C . LEU A 1 312 ? 10.104 -4.596 7.820 1.00 93.12 312 LEU A C 1
ATOM 2452 O O . LEU A 1 312 ? 10.914 -4.611 8.747 1.00 93.12 312 LEU A O 1
ATOM 2456 N N . LYS A 1 313 ? 10.453 -4.961 6.576 1.00 91.06 313 LYS A N 1
ATOM 2457 C CA . LYS A 1 313 ? 11.810 -5.402 6.204 1.00 91.06 313 LYS A CA 1
ATOM 2458 C C . LYS A 1 313 ? 12.868 -4.382 6.619 1.00 91.06 313 LYS A C 1
ATOM 2460 O O . LYS A 1 313 ? 13.835 -4.762 7.270 1.00 91.06 313 LYS A O 1
ATOM 2465 N N . ILE A 1 314 ? 12.692 -3.110 6.264 1.00 91.31 314 ILE A N 1
ATOM 2466 C CA . ILE A 1 314 ? 13.664 -2.037 6.537 1.00 91.31 314 ILE A CA 1
ATOM 2467 C C . ILE A 1 314 ? 13.832 -1.786 8.040 1.00 91.31 314 ILE A C 1
ATOM 2469 O O . ILE A 1 314 ? 14.935 -1.484 8.506 1.00 91.31 314 ILE A O 1
ATOM 2473 N N . ILE A 1 315 ? 12.743 -1.875 8.803 1.00 91.12 315 ILE A N 1
ATOM 2474 C CA . ILE A 1 315 ? 12.765 -1.609 10.241 1.00 91.12 315 ILE A CA 1
ATOM 2475 C C . ILE A 1 315 ? 13.388 -2.771 11.016 1.00 91.12 315 ILE A C 1
ATOM 2477 O O . ILE A 1 315 ? 14.243 -2.518 11.869 1.00 91.12 315 ILE A O 1
ATOM 2481 N N . PHE A 1 316 ? 12.995 -4.009 10.703 1.00 87.19 316 PHE A N 1
ATOM 2482 C CA . PHE A 1 316 ? 13.331 -5.204 11.483 1.00 87.19 316 PHE A CA 1
ATOM 2483 C C . PHE A 1 316 ? 14.540 -5.998 10.971 1.00 87.19 316 PHE A C 1
ATOM 2485 O O . PHE A 1 316 ? 15.072 -6.821 11.713 1.00 87.19 316 PHE A O 1
ATOM 2492 N N . SER A 1 317 ? 14.987 -5.791 9.731 1.00 81.19 317 SER A N 1
ATOM 2493 C CA . SER A 1 317 ? 16.176 -6.476 9.195 1.00 81.19 317 SER A CA 1
ATOM 2494 C C . SER A 1 317 ? 17.449 -5.672 9.466 1.00 81.19 317 SER A C 1
ATOM 2496 O O . SER A 1 317 ? 17.423 -4.442 9.546 1.00 81.19 317 SER A O 1
ATOM 2498 N N . ASP A 1 318 ? 18.596 -6.351 9.575 1.00 68.06 318 ASP A N 1
ATOM 2499 C CA . ASP A 1 318 ? 19.881 -5.655 9.675 1.00 68.06 318 ASP A CA 1
ATOM 2500 C C . ASP A 1 318 ? 20.204 -4.990 8.330 1.00 68.06 318 ASP A C 1
ATOM 2502 O O . ASP A 1 318 ? 20.467 -5.662 7.326 1.00 68.06 318 ASP A O 1
ATOM 2506 N N . ARG A 1 319 ? 20.222 -3.650 8.327 1.00 55.81 319 ARG A N 1
ATOM 2507 C CA . ARG A 1 319 ? 20.468 -2.798 7.148 1.00 55.81 319 ARG A CA 1
ATOM 2508 C C . ARG A 1 319 ? 21.741 -3.127 6.379 1.00 55.81 319 ARG A C 1
ATOM 2510 O O . ARG A 1 319 ? 21.899 -2.682 5.248 1.00 55.81 319 ARG A O 1
ATOM 2517 N N . ARG A 1 320 ? 22.677 -3.848 6.994 1.00 51.88 320 ARG A N 1
ATOM 2518 C CA . ARG A 1 320 ? 23.951 -4.217 6.372 1.00 51.88 320 ARG A CA 1
ATOM 2519 C C . ARG A 1 320 ? 23.863 -5.415 5.433 1.00 51.88 320 ARG A C 1
ATOM 2521 O O . ARG A 1 320 ? 24.815 -5.642 4.692 1.00 51.88 320 ARG A O 1
ATOM 2528 N N . THR A 1 321 ? 22.780 -6.186 5.473 1.00 54.47 321 THR A N 1
ATOM 2529 C CA . THR A 1 321 ? 22.776 -7.529 4.874 1.00 54.47 321 THR A CA 1
ATOM 2530 C C . THR A 1 321 ? 22.087 -7.610 3.514 1.00 54.47 321 THR A C 1
ATOM 2532 O O . THR A 1 321 ? 22.502 -8.424 2.687 1.00 54.47 321 THR A O 1
ATOM 2535 N N . GLU A 1 322 ? 21.115 -6.739 3.212 1.00 67.81 322 GLU A N 1
ATOM 2536 C CA . GLU A 1 322 ? 20.282 -6.893 2.013 1.00 67.81 322 GLU A CA 1
ATOM 2537 C C . GLU A 1 322 ? 19.939 -5.558 1.327 1.00 67.81 322 GLU A C 1
ATOM 2539 O O . GLU A 1 322 ? 19.294 -4.701 1.934 1.00 67.81 322 GLU A O 1
ATOM 2544 N N . PRO A 1 323 ? 20.333 -5.358 0.054 1.00 82.44 323 PRO A N 1
ATOM 2545 C CA . PRO A 1 323 ? 19.894 -4.207 -0.726 1.00 82.44 323 PRO A CA 1
ATOM 2546 C C . PRO A 1 323 ? 18.404 -4.324 -1.079 1.00 82.44 323 PRO A C 1
ATOM 2548 O O . PRO A 1 323 ? 17.892 -5.426 -1.284 1.00 82.44 323 PRO A O 1
ATOM 2551 N N . LEU A 1 324 ? 17.726 -3.179 -1.181 1.00 89.62 324 LEU A N 1
ATOM 2552 C CA . LEU A 1 324 ? 16.344 -3.109 -1.660 1.00 89.62 324 LEU A CA 1
ATOM 2553 C C . LEU A 1 324 ? 16.300 -3.266 -3.184 1.00 89.62 324 LEU A C 1
ATOM 2555 O O . LEU A 1 324 ? 17.137 -2.703 -3.887 1.00 89.62 324 LEU A O 1
ATOM 2559 N N . ALA A 1 325 ? 15.315 -4.007 -3.682 1.00 91.44 325 ALA A N 1
ATOM 2560 C CA . ALA A 1 325 ? 14.984 -4.070 -5.103 1.00 91.44 325 ALA A CA 1
ATOM 2561 C C . ALA A 1 325 ? 14.146 -2.854 -5.537 1.00 91.44 325 ALA A C 1
ATOM 2563 O O . ALA A 1 325 ? 13.499 -2.206 -4.709 1.00 91.44 325 ALA A O 1
ATOM 2564 N N . ARG A 1 326 ? 14.075 -2.591 -6.849 1.00 93.00 326 ARG A N 1
ATOM 2565 C CA . ARG A 1 326 ? 13.248 -1.519 -7.429 1.00 93.00 326 ARG A CA 1
ATOM 2566 C C . ARG A 1 326 ? 11.804 -1.625 -6.956 1.00 93.00 326 ARG A C 1
ATOM 2568 O O . ARG A 1 326 ? 11.245 -0.652 -6.467 1.00 93.00 326 ARG A O 1
ATOM 2575 N N . VAL A 1 327 ? 11.232 -2.823 -7.062 1.00 92.75 327 VAL A N 1
ATOM 2576 C CA . VAL A 1 327 ? 9.838 -3.104 -6.693 1.00 92.75 327 VAL A CA 1
ATOM 2577 C C . VAL A 1 327 ? 9.548 -2.838 -5.216 1.00 92.75 327 VAL A C 1
ATOM 2579 O O . VAL A 1 327 ? 8.456 -2.391 -4.891 1.00 92.75 327 VAL A O 1
ATOM 2582 N N . GLU A 1 328 ? 10.527 -3.045 -4.330 1.00 93.94 328 GLU A N 1
ATOM 2583 C CA . GLU A 1 328 ? 10.390 -2.755 -2.899 1.00 93.94 328 GLU A CA 1
ATOM 2584 C C . GLU A 1 328 ? 10.363 -1.237 -2.659 1.00 93.94 328 GLU A C 1
ATOM 2586 O O . GLU A 1 328 ? 9.515 -0.737 -1.923 1.00 93.94 328 GLU A O 1
ATOM 2591 N N . ILE A 1 329 ? 11.246 -0.484 -3.327 1.00 95.25 329 ILE A N 1
ATOM 2592 C CA . ILE A 1 329 ? 11.265 0.986 -3.255 1.00 95.25 329 ILE A CA 1
ATOM 2593 C C . ILE A 1 329 ? 9.973 1.567 -3.839 1.00 95.25 329 ILE A C 1
ATOM 2595 O O . ILE A 1 329 ? 9.346 2.421 -3.212 1.00 95.25 329 ILE A O 1
ATOM 2599 N N . ALA A 1 330 ? 9.554 1.081 -5.009 1.00 96.19 330 ALA A N 1
ATOM 2600 C CA . ALA A 1 330 ? 8.328 1.504 -5.671 1.00 96.19 330 ALA A CA 1
ATOM 2601 C C . ALA A 1 330 ? 7.097 1.236 -4.797 1.00 96.19 330 ALA A C 1
ATOM 2603 O O . ALA A 1 330 ? 6.320 2.154 -4.538 1.00 96.19 330 ALA A O 1
ATOM 2604 N N . ALA A 1 331 ? 6.956 0.016 -4.269 1.00 96.62 331 ALA A N 1
ATOM 2605 C CA . ALA A 1 331 ? 5.836 -0.348 -3.407 1.00 96.62 331 ALA A CA 1
ATOM 2606 C C . ALA A 1 331 ? 5.813 0.473 -2.110 1.00 96.62 331 ALA A C 1
ATOM 2608 O O . ALA A 1 331 ? 4.742 0.902 -1.687 1.00 96.62 331 ALA A O 1
ATOM 2609 N N . LEU A 1 332 ? 6.973 0.747 -1.494 1.00 97.31 332 LEU A N 1
ATOM 2610 C CA . LEU A 1 332 ? 7.057 1.595 -0.301 1.00 97.31 332 LEU A CA 1
ATOM 2611 C C . LEU A 1 332 ? 6.567 3.024 -0.578 1.00 97.31 332 LEU A C 1
ATOM 2613 O O . LEU A 1 332 ? 5.807 3.569 0.220 1.00 97.31 332 LEU A O 1
ATOM 2617 N N . VAL A 1 333 ? 6.981 3.624 -1.700 1.00 97.25 333 VAL A N 1
ATOM 2618 C CA . VAL A 1 333 ? 6.552 4.977 -2.094 1.00 97.25 333 VAL A CA 1
ATOM 2619 C C . VAL A 1 333 ? 5.055 5.009 -2.403 1.00 97.25 333 VAL A C 1
ATOM 2621 O O . VAL A 1 333 ? 4.363 5.904 -1.924 1.00 97.25 333 VAL A O 1
ATOM 2624 N N . VAL A 1 334 ? 4.533 4.010 -3.122 1.00 97.50 334 VAL A N 1
ATOM 2625 C CA . VAL A 1 334 ? 3.097 3.899 -3.431 1.00 97.50 334 VAL A CA 1
ATOM 2626 C C . VAL A 1 334 ? 2.257 3.677 -2.170 1.00 97.50 334 VAL A C 1
ATOM 2628 O O . VAL A 1 334 ? 1.223 4.316 -2.000 1.00 97.50 334 VAL A O 1
ATOM 2631 N N . ALA A 1 335 ? 2.684 2.799 -1.260 1.00 97.88 335 ALA A N 1
ATOM 2632 C CA . ALA A 1 335 ? 1.979 2.584 0.003 1.00 97.88 335 ALA A CA 1
ATOM 2633 C C . ALA A 1 335 ? 1.976 3.858 0.859 1.00 97.88 335 ALA A C 1
ATOM 2635 O O . ALA A 1 335 ? 0.946 4.219 1.427 1.00 97.88 335 ALA A O 1
ATOM 2636 N N . LEU A 1 336 ? 3.107 4.572 0.917 1.00 96.94 336 LEU A N 1
ATOM 2637 C CA . LEU A 1 336 ? 3.195 5.837 1.637 1.00 96.94 336 LEU A CA 1
ATOM 2638 C C . LEU A 1 336 ? 2.293 6.911 1.020 1.00 96.94 336 LEU A C 1
ATOM 2640 O O . LEU A 1 336 ? 1.650 7.636 1.772 1.00 96.94 336 LEU A O 1
ATOM 2644 N N . GLU A 1 337 ? 2.212 7.003 -0.307 1.00 96.44 337 GLU A N 1
ATOM 2645 C CA . GLU A 1 337 ? 1.286 7.898 -1.014 1.00 96.44 337 GLU A CA 1
ATOM 2646 C C . GLU A 1 337 ? -0.163 7.626 -0.600 1.00 96.44 337 GLU A C 1
ATOM 2648 O O . GLU A 1 337 ? -0.806 8.505 -0.024 1.00 96.44 337 GLU A O 1
ATOM 2653 N N . LYS A 1 338 ? -0.624 6.379 -0.756 1.00 96.81 338 LYS A N 1
ATOM 2654 C CA . LYS A 1 338 ? -1.983 5.956 -0.388 1.00 96.81 338 LYS A CA 1
ATOM 2655 C C . LYS A 1 338 ? -2.322 6.270 1.066 1.00 96.81 338 LYS A C 1
ATOM 2657 O O . LYS A 1 338 ? -3.422 6.744 1.359 1.00 96.81 338 LYS A O 1
ATOM 2662 N N . LEU A 1 339 ? -1.384 6.008 1.975 1.00 96.81 339 LEU A N 1
ATOM 2663 C CA . LEU A 1 339 ? -1.542 6.264 3.405 1.00 96.81 339 LEU A CA 1
ATOM 2664 C C . LEU A 1 339 ? -1.546 7.763 3.723 1.00 96.81 339 LEU A C 1
ATOM 2666 O O . LEU A 1 339 ? -2.341 8.193 4.553 1.00 96.81 339 LEU A O 1
ATOM 2670 N N . THR A 1 340 ? -0.709 8.556 3.048 1.00 95.50 340 THR A N 1
ATOM 2671 C CA . THR A 1 340 ? -0.679 10.022 3.188 1.00 95.50 340 THR A CA 1
ATOM 2672 C C . THR A 1 340 ? -2.012 10.617 2.742 1.00 95.50 340 THR A C 1
ATOM 2674 O O . THR A 1 340 ? -2.638 11.353 3.502 1.00 95.50 340 THR A O 1
ATOM 2677 N N . PHE A 1 341 ? -2.502 10.217 1.563 1.00 95.19 341 PHE A N 1
ATOM 2678 C CA . PHE A 1 341 ? -3.830 10.592 1.084 1.00 95.19 341 PHE A CA 1
ATOM 2679 C C . PHE A 1 341 ? -4.914 10.246 2.112 1.00 95.19 341 PHE A C 1
ATOM 2681 O O . PHE A 1 341 ? -5.725 11.096 2.469 1.00 95.19 341 PHE A O 1
ATOM 2688 N N . SER A 1 342 ? -4.895 9.017 2.634 1.00 95.62 342 SER A N 1
ATOM 2689 C CA . SER A 1 342 ? -5.932 8.527 3.547 1.00 95.62 342 SER A CA 1
ATOM 2690 C C . SER A 1 342 ? -5.928 9.247 4.895 1.00 95.62 342 SER A C 1
ATOM 2692 O O . SER A 1 342 ? -6.995 9.516 5.443 1.00 95.62 342 SER A O 1
ATOM 2694 N N . VAL A 1 343 ? -4.743 9.568 5.427 1.00 94.25 343 VAL A N 1
ATOM 2695 C CA . VAL A 1 343 ? -4.578 10.363 6.653 1.00 94.25 343 VAL A CA 1
ATOM 2696 C C . VAL A 1 343 ? -5.142 11.769 6.463 1.00 94.25 343 VAL A C 1
ATOM 2698 O O . VAL A 1 343 ? -5.907 12.226 7.314 1.00 94.25 343 VAL A O 1
ATOM 2701 N N . ARG A 1 344 ? -4.822 12.422 5.341 1.00 93.00 344 ARG A N 1
ATOM 2702 C CA . ARG A 1 344 ? -5.347 13.750 5.010 1.00 93.00 344 ARG A CA 1
ATOM 2703 C C . ARG A 1 344 ? -6.867 13.731 4.850 1.00 93.00 344 ARG A C 1
ATOM 2705 O O . ARG A 1 344 ? -7.561 14.480 5.529 1.00 93.00 344 ARG A O 1
ATOM 2712 N N . PHE A 1 345 ? -7.377 12.831 4.009 1.00 93.12 345 PHE A N 1
ATOM 2713 C CA . PHE A 1 345 ? -8.808 12.681 3.736 1.00 93.12 345 PHE A CA 1
ATOM 2714 C C . PHE A 1 345 ? -9.604 12.420 5.020 1.00 93.12 345 PHE A C 1
ATOM 2716 O O . PHE A 1 345 ? -10.623 13.055 5.273 1.00 93.12 345 PHE A O 1
ATOM 2723 N N . ALA A 1 346 ? -9.115 11.530 5.888 1.00 92.69 346 ALA A N 1
ATOM 2724 C CA . ALA A 1 346 ? -9.777 11.261 7.157 1.00 92.69 346 ALA A CA 1
ATOM 2725 C C . ALA A 1 346 ? -9.772 12.473 8.096 1.00 92.69 346 ALA A C 1
ATOM 2727 O O . ALA A 1 346 ? -10.761 12.689 8.791 1.00 92.69 346 ALA A O 1
ATOM 2728 N N . ALA A 1 347 ? -8.701 13.271 8.123 1.00 91.12 347 ALA A N 1
ATOM 2729 C CA . ALA A 1 347 ? -8.668 14.503 8.908 1.00 91.12 347 ALA A CA 1
ATOM 2730 C C . ALA A 1 347 ? -9.689 15.532 8.389 1.00 91.12 347 ALA A C 1
ATOM 2732 O O . ALA A 1 347 ? -10.433 16.105 9.183 1.00 91.12 347 ALA A O 1
ATOM 2733 N N . GLU A 1 348 ? -9.772 15.718 7.069 1.00 90.50 348 GLU A N 1
ATOM 2734 C CA . GLU A 1 348 ? -10.752 16.599 6.419 1.00 90.50 348 GLU A CA 1
ATOM 2735 C C . GLU A 1 348 ? -12.192 16.160 6.729 1.00 90.50 348 GLU A C 1
ATOM 2737 O O . GLU A 1 348 ? -13.000 16.968 7.189 1.00 90.50 348 GLU A O 1
ATOM 2742 N N . MET A 1 349 ? -12.498 14.869 6.575 1.00 90.81 349 MET A N 1
ATOM 2743 C CA . MET A 1 349 ? -13.828 14.325 6.861 1.00 90.81 349 MET A CA 1
ATOM 2744 C C . MET A 1 349 ? -14.188 14.373 8.349 1.00 90.81 349 MET A C 1
ATOM 2746 O O . MET A 1 349 ? -15.329 14.668 8.695 1.00 90.81 349 MET A O 1
ATOM 2750 N N . MET A 1 350 ? -13.239 14.115 9.254 1.00 90.12 350 MET A N 1
ATOM 2751 C CA . MET A 1 350 ? -13.484 14.233 10.696 1.00 90.12 350 MET A CA 1
ATOM 2752 C C . MET A 1 350 ? -13.800 15.674 11.106 1.00 90.12 350 MET A C 1
ATOM 2754 O O . MET A 1 350 ? -14.699 15.874 11.920 1.00 90.12 350 MET A O 1
ATOM 2758 N N . ASN A 1 351 ? -13.115 16.663 10.524 1.00 89.31 351 ASN A N 1
ATOM 2759 C CA . ASN A 1 351 ? -13.415 18.076 10.760 1.00 89.31 351 ASN A CA 1
ATOM 2760 C C . ASN A 1 351 ? -14.803 18.445 10.212 1.00 89.31 351 ASN A C 1
ATOM 2762 O O . ASN A 1 351 ? -15.599 19.040 10.932 1.00 89.31 351 ASN A O 1
ATOM 2766 N N . ALA A 1 352 ? -15.139 18.010 8.992 1.00 87.50 352 ALA A N 1
ATOM 2767 C CA . ALA A 1 352 ? -16.459 18.250 8.403 1.00 87.50 352 ALA A CA 1
ATOM 2768 C C . ALA A 1 352 ? -17.599 17.677 9.269 1.00 87.50 352 ALA A C 1
ATOM 2770 O O . ALA A 1 352 ? -18.606 18.342 9.507 1.00 87.50 352 ALA A O 1
ATOM 2771 N N . LEU A 1 353 ? -17.420 16.466 9.812 1.00 87.56 353 LEU A N 1
ATOM 2772 C CA . LEU A 1 353 ? -18.394 15.847 10.716 1.00 87.56 353 LEU A CA 1
ATOM 2773 C C . LEU A 1 353 ? -18.537 16.594 12.051 1.00 87.56 353 LEU A C 1
ATOM 2775 O O . LEU A 1 353 ? -19.639 16.643 12.600 1.00 87.56 353 LEU A O 1
ATOM 2779 N N . GLN A 1 354 ? -17.449 17.160 12.582 1.00 86.75 354 GLN A N 1
ATOM 2780 C CA . GLN A 1 354 ? -17.491 17.989 13.792 1.00 86.75 354 GLN A CA 1
ATOM 2781 C C . GLN A 1 354 ? -18.248 19.296 13.537 1.00 86.75 354 GLN A C 1
ATOM 2783 O O . GLN A 1 354 ? -19.148 19.636 14.308 1.00 86.75 354 GLN A O 1
ATOM 2788 N N . ASP A 1 355 ? -17.968 19.969 12.419 1.00 85.56 355 ASP A N 1
ATOM 2789 C CA . ASP A 1 355 ? -18.645 21.207 12.023 1.00 85.56 355 ASP A CA 1
ATOM 2790 C C . ASP A 1 355 ? -20.164 21.000 11.856 1.00 85.56 355 ASP A C 1
ATOM 2792 O O . ASP A 1 355 ? -20.970 21.833 12.284 1.00 85.56 355 ASP A O 1
ATOM 2796 N N . GLU A 1 356 ? -20.587 19.871 11.276 1.00 83.19 356 GLU A N 1
ATOM 2797 C CA . GLU A 1 356 ? -22.005 19.510 11.155 1.00 83.19 356 GLU A CA 1
ATOM 2798 C C . GLU A 1 356 ? -22.682 19.281 12.515 1.00 83.19 356 GLU A C 1
ATOM 2800 O O . GLU A 1 356 ? -23.826 19.706 12.730 1.00 83.19 356 GLU A O 1
ATOM 2805 N N . GLU A 1 357 ? -21.994 18.619 13.450 1.00 82.81 357 GLU A N 1
ATOM 2806 C CA . GLU A 1 357 ? -22.512 18.361 14.795 1.00 82.81 357 GLU A CA 1
ATOM 2807 C C . GLU A 1 357 ? -22.662 19.658 15.599 1.00 82.81 357 GLU A C 1
ATOM 2809 O O . GLU A 1 357 ? -23.698 19.860 16.247 1.00 82.81 357 GLU A O 1
ATOM 2814 N N . GLU A 1 358 ? -21.697 20.572 15.500 1.00 81.31 358 GLU A N 1
ATOM 2815 C CA . GLU A 1 358 ? -21.762 21.895 16.125 1.00 81.31 358 GLU A CA 1
ATOM 2816 C C . GLU A 1 358 ? -22.914 22.735 15.551 1.00 81.31 358 GLU A C 1
ATOM 2818 O O . GLU A 1 358 ? -23.748 23.258 16.301 1.00 81.31 358 GLU A O 1
ATOM 2823 N N . GLN A 1 359 ? -23.059 22.792 14.223 1.00 75.75 359 GLN A N 1
ATOM 2824 C CA . GLN A 1 359 ? -24.163 23.508 13.572 1.00 75.75 359 GLN A CA 1
ATOM 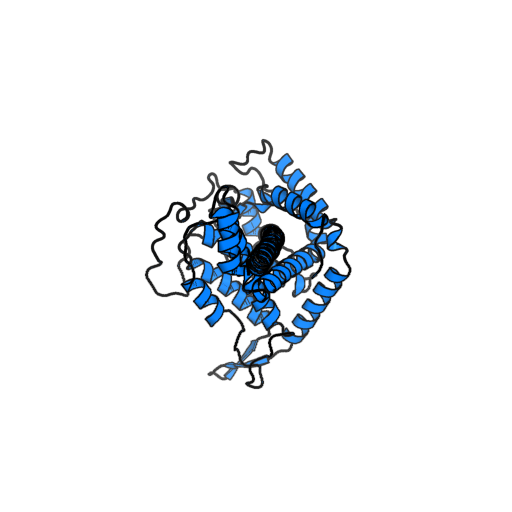2825 C C . GLN A 1 359 ? -25.539 22.904 13.905 1.00 75.75 359 GLN A C 1
ATOM 2827 O O . GLN A 1 359 ? -26.529 23.631 14.065 1.00 75.75 359 GLN A O 1
ATOM 2832 N N . GLY A 1 360 ? -25.626 21.577 14.035 1.00 72.19 360 GLY A N 1
ATOM 2833 C CA . GLY A 1 360 ? -26.842 20.871 14.440 1.00 72.19 360 GLY A CA 1
ATOM 2834 C C . GLY A 1 360 ? -27.259 21.163 15.886 1.00 72.19 360 GLY A C 1
ATOM 2835 O O . GLY A 1 360 ? -28.456 21.280 16.175 1.00 72.19 360 GLY A O 1
ATOM 2836 N N . GLN A 1 361 ? -26.294 21.326 16.797 1.00 67.25 361 GLN A N 1
ATOM 2837 C CA . GLN A 1 361 ? -26.549 21.701 18.192 1.00 67.25 361 GLN A CA 1
ATOM 2838 C C . GLN A 1 361 ? -27.005 23.158 18.326 1.00 67.25 361 GLN A C 1
ATOM 2840 O O . GLN A 1 361 ? -27.962 23.421 19.058 1.00 67.25 361 GLN A O 1
ATOM 2845 N N . VAL A 1 362 ? -26.412 24.085 17.565 1.00 67.81 362 VAL A N 1
ATOM 2846 C CA . VAL A 1 362 ? -26.827 25.501 17.536 1.00 67.81 362 VAL A CA 1
ATOM 2847 C C . VAL A 1 362 ? -28.278 25.647 17.059 1.00 67.81 362 VAL A C 1
ATOM 2849 O O . VAL A 1 362 ? -29.072 26.339 17.697 1.00 67.81 362 VAL A O 1
ATOM 2852 N N . LYS A 1 363 ? -28.678 24.930 15.998 1.00 63.09 363 LYS A N 1
ATOM 2853 C CA . LYS A 1 363 ? -30.069 24.940 15.497 1.00 63.09 363 LYS A CA 1
ATOM 2854 C C . LYS A 1 363 ? -31.067 24.361 16.507 1.00 63.09 363 LYS A C 1
ATOM 2856 O O . LYS A 1 363 ? -32.154 24.908 16.680 1.00 63.09 363 LYS A O 1
ATOM 2861 N N . LYS A 1 364 ? -30.706 23.281 17.213 1.00 59.91 364 LYS A N 1
ATOM 2862 C CA . LYS A 1 364 ? -31.546 22.714 18.287 1.00 59.91 364 LYS A CA 1
ATOM 2863 C C . LYS A 1 364 ? -31.648 23.633 19.506 1.00 59.91 364 LYS A C 1
ATOM 2865 O O . LYS A 1 364 ? -32.705 23.666 20.125 1.00 59.91 364 LYS A O 1
ATOM 2870 N N . GLY A 1 365 ? -30.584 24.361 19.848 1.00 57.84 365 GLY A N 1
ATOM 2871 C CA . GLY A 1 365 ? -30.594 25.373 20.908 1.00 57.84 365 GLY A CA 1
ATOM 2872 C C . GLY A 1 365 ? -31.516 26.547 20.575 1.00 57.84 365 GLY A C 1
ATOM 2873 O O . GLY A 1 365 ? -32.388 26.873 21.373 1.00 57.84 365 GLY A O 1
ATOM 2874 N N . SER A 1 366 ? -31.402 27.089 19.357 1.00 55.19 366 SER A N 1
ATOM 2875 C CA . SER A 1 366 ? -32.240 28.191 18.861 1.00 55.19 366 SER A CA 1
ATOM 2876 C C . SER A 1 366 ? -33.731 27.836 18.835 1.00 55.19 366 SER A C 1
ATOM 2878 O O . SER A 1 366 ? -34.552 28.602 19.329 1.00 55.19 366 SER A O 1
ATOM 2880 N N . ASN A 1 367 ? -34.094 26.648 18.335 1.00 58.03 367 ASN A N 1
ATOM 2881 C CA . ASN A 1 367 ? -35.497 26.213 18.312 1.00 58.03 367 ASN A CA 1
ATOM 2882 C C . ASN A 1 367 ? -36.074 26.021 19.725 1.00 58.03 367 ASN A C 1
ATOM 2884 O O . ASN A 1 367 ? -37.261 26.237 19.949 1.00 58.03 367 ASN A O 1
ATOM 2888 N N . ARG A 1 368 ? -35.239 25.632 20.696 1.00 55.38 368 ARG A N 1
ATOM 2889 C CA . ARG A 1 368 ? -35.660 25.425 22.088 1.00 55.38 368 ARG A CA 1
ATOM 2890 C C . ARG A 1 368 ? -35.835 26.745 22.844 1.00 55.38 368 ARG A C 1
ATOM 2892 O O . ARG A 1 368 ? -36.686 26.824 23.726 1.00 55.38 368 ARG A O 1
ATOM 2899 N N . GLU A 1 369 ? -35.063 27.773 22.493 1.00 56.56 369 GLU A N 1
ATOM 2900 C CA . GLU A 1 369 ? -35.255 29.138 22.996 1.00 56.56 369 GLU A CA 1
ATOM 2901 C C . GLU A 1 369 ? -36.521 29.776 22.403 1.00 56.56 369 GLU A C 1
ATOM 2903 O O . GLU A 1 369 ? -37.321 30.325 23.162 1.00 56.56 369 GLU A O 1
ATOM 2908 N N . GLU A 1 370 ? -36.777 29.618 21.099 1.00 55.66 370 GLU A N 1
ATOM 2909 C CA . GLU A 1 370 ? -38.012 30.099 20.455 1.00 55.66 370 GLU A CA 1
ATOM 2910 C C . GLU A 1 370 ? -39.278 29.426 21.016 1.00 55.66 370 GLU A C 1
ATOM 2912 O O . GLU A 1 370 ? -40.265 30.111 21.288 1.00 55.66 370 GLU A O 1
ATOM 2917 N N . GLU A 1 371 ? -39.248 28.115 21.282 1.00 53.88 371 GLU A N 1
ATOM 2918 C CA . GLU A 1 371 ? -40.364 27.411 21.936 1.00 53.88 371 GLU A CA 1
ATOM 2919 C C . GLU A 1 371 ? -40.580 27.844 23.399 1.00 53.88 371 GLU A C 1
ATOM 2921 O O . GLU A 1 371 ? -41.709 27.796 23.886 1.00 53.88 371 GLU A O 1
ATOM 2926 N N . SER A 1 372 ? -39.536 28.308 24.099 1.00 52.72 372 SER A N 1
ATOM 2927 C CA . SER A 1 372 ? -39.635 28.800 25.485 1.00 52.72 372 SER A CA 1
ATOM 2928 C C . SER A 1 372 ? -40.164 30.235 25.607 1.00 52.72 372 SER A C 1
ATOM 2930 O O . SER A 1 372 ? -40.733 30.592 26.634 1.00 52.72 372 SER A O 1
ATOM 2932 N N . PHE A 1 373 ? -39.999 31.056 24.564 1.00 52.94 373 PHE A N 1
ATOM 2933 C CA . PHE A 1 373 ? -40.540 32.420 24.498 1.00 52.94 373 PHE A CA 1
ATOM 2934 C C . PHE A 1 373 ? -41.988 32.474 23.979 1.00 52.94 373 PHE A C 1
ATOM 2936 O O . PHE A 1 373 ? -42.644 33.509 24.103 1.00 52.94 373 PHE A O 1
ATOM 2943 N N . ALA A 1 374 ? -42.482 31.378 23.394 1.00 51.97 374 ALA A N 1
ATOM 2944 C CA . ALA A 1 374 ? -43.845 31.239 22.881 1.00 51.97 374 ALA A CA 1
ATOM 2945 C C . ALA A 1 374 ? -44.847 30.648 23.903 1.00 51.97 374 ALA A C 1
ATOM 2947 O O . ALA A 1 374 ? -46.026 30.497 23.568 1.00 51.97 374 ALA A O 1
ATOM 2948 N N . SER A 1 375 ? -44.401 30.329 25.127 1.00 43.94 375 SER A N 1
ATOM 2949 C CA . SER A 1 375 ? -45.232 29.925 26.278 1.00 43.94 375 SER A CA 1
ATOM 2950 C C . SER A 1 375 ? -45.323 31.038 27.311 1.00 43.94 375 SER A C 1
ATOM 2952 O O . SER A 1 375 ? -46.431 31.253 27.851 1.00 43.94 375 SER A O 1
#

Sequence (375 aa):
MAELGSADLSLLSLLNEARALPFFSLFSIDMLANCAYLDGAIEECEFDACEILPLEPTPDILFQREAQERRFELDAWARFDVPTQDYYDLTDYPEGYTAYNGSHIWDFIYKKLSFVGMLDDKGIVAEPDDDWRAIFDRALSGVHASISCHVTDSMYTDDDANVAAEFKRRLGNYPDRIANMHFAFLLCLAALREARPTLISFDYDVGHTGGSALDSPQEATQKASDLAQLLAQLPILNRSELELSAALLRESGATANECILAFNQDKQFLEESGIWQMRQRSRAMLRVMDCIACGVCRLHGKICWFGVATALKIIFSDRRTEPLARVEIAALVVALEKLTFSVRFAAEMMNALQDEEEQGQVKKGSNREEESFAS

pLDDT: mean 82.36, std 15.25, range [34.94, 97.88]

Foldseek 3Di:
DDPPDPLLVVLLVLLVLLLLFCLQFKDQDPLVDAQPDDDDDQPALPFPLLDDFFDPPQLVLQLVQQQVQDDPDDLALFDDDRGDSGMGGCVVQPQEASVFPCVVLVVCCCVPLQCQQPADPVRHGDDQDQALSNLLNLLVLLVVLLSQLRHLVRVDDPCVPSSLVSCCVRPVVPVSSLVSLVSNLLLLLLLLQLCLVVLQPDQQQSDDRPPRPPPDSVVSRVSSSVSSNCSNVRPVSVDVVSVVSLVSSQVSLVVQQPFDQDADPVRDTDRHRNLSSSSVSLVVQLSSLSSHSRPSCSVLSSLLSSLSSLSSCSSNPDPVPGRDRSSNVSSSSSNSSSSSSSSVSSVVSSVVVVVVVVVVVVVVVVVVVVVVVVD

Organism: NCBI:txid44058

InterPro domains:
  IPR007266 Endoplasmic reticulum oxidoreductin 1 [PF04137] (13-344)
  IPR007266 Endoplasmic reticulum oxidoreductin 1 [PTHR12613] (10-367)
  IPR037192 ERO1-like superfamily [SSF110019] (9-349)

Secondary structure (DSSP, 8-state):
-----THHHHHHHHHHHHHTSHHHHEEE--SSPPPSS--SPPPP--SGGG-----SS--HHHHHHHHHH----TT-SS--SPP-S-EEETTTS---------HHHHHHIIIIIS-TT-B-TTSSBPPSSSSHHHHHHHHHHHHHHHHHHHHHHTTSSS-HHHHHHHHIIIIIT-HHHHHHHHHHHHHHHHHHHHTHHHHHH--------TT-SSS-HHHHHHHHHHHHHHHHT-GGGG-HHHHHHHHHHHHHHHHHTS-EEEEPTT--EEEE-HHHHHHHHHHHHHHHGGG---HHHHHHHHHHHHHHHHHHHHHHS-TTT-PPPHHHHHHHHHHHHHHHHHHHHHHHHHHHHHHHHHHHHHHHHHHHHHHHH--